Protein AF-A0A2B7ZTQ8-F1 (afdb_monomer)

Mean predicted aligned error: 14.89 Å

Nearest PDB structures (foldseek):
  6cnn-assembly1_A  TM=3.589E-01  e=3.024E+00  Homo sapiens
  2rdc-assembly1_A  TM=3.725E-01  e=4.253E+00  Geobacter sulfurreducens PCA

Secondary structure (DSSP, 8-state):
-------HHHHHHHHT-SSSHHHHHHTS-SS--S-HHHHHHTPPP-HHHHHHHHHHTTSPPTTS--S--HHHHHHHHT-HHHHHHHHHHHHHHHHHHHHHSSTTTTTTSHHHHHHHHHHHHHHHHHHHHHHHHHHHHHHHHHHHHHHHHHHHHHTT--TT-------------PPP-

Solvent-accessible surface area (backbone atoms only — not comparable to full-atom values): 11063 Å² total; per-residue (Å²): 131,86,79,84,75,77,49,74,66,57,49,25,61,77,69,70,44,94,51,72,64,58,49,55,70,72,71,47,60,91,81,55,93,61,59,61,64,28,62,74,73,72,45,79,67,62,56,70,59,53,54,48,61,70,34,59,88,76,48,75,66,85,84,57,83,87,71,76,52,71,70,57,50,48,55,60,65,67,31,71,66,56,50,50,52,50,52,52,50,52,53,51,52,54,52,38,32,73,76,44,71,30,67,77,67,29,60,93,38,72,68,38,50,56,50,51,56,51,51,51,49,52,53,52,49,54,53,47,51,52,47,54,55,47,50,49,54,52,51,53,46,69,70,42,48,64,57,55,52,51,52,37,54,76,70,67,54,62,99,80,70,76,83,74,87,73,78,97,75,87,86,85,84,81,84,81,134

pLDDT: mean 78.39, std 18.09, range [32.66, 95.94]

Foldseek 3Di:
DPDDDDDLVRVCVVVVHPDSVVCVPPVVDPPDLFPVVCVVVVHDTPNVVSVVVVCPVPDDDPPQDPADDPVLLVVLCPDPVLVVLVVVLVVLQVVCCVPQVGLVSCPPPPSNVVNVVSVVVSVVSSVVSRVVSSVVSRVVCVVCVVVVVVVCVVVVNDPPDPDPPDDDDDDDDDDDD

InterPro domains:
  IPR021842 Protein of unknown function DUF3435 [PF11917] (6-168)

Structure (mmCIF, N/CA/C/O backbone):
data_AF-A0A2B7ZTQ8-F1
#
_entry.id   AF-A0A2B7ZTQ8-F1
#
loop_
_atom_site.group_PDB
_atom_site.id
_atom_site.type_symbol
_atom_site.label_atom_id
_atom_site.label_alt_id
_atom_site.label_comp_id
_atom_site.label_asym_id
_atom_site.label_entity_id
_atom_site.label_seq_id
_atom_site.pdbx_PDB_ins_code
_atom_site.Cartn_x
_atom_site.Cartn_y
_atom_site.Cartn_z
_atom_site.occupancy
_atom_site.B_iso_or_equiv
_atom_site.auth_seq_id
_atom_site.auth_comp_id
_atom_site.auth_asym_id
_atom_site.auth_atom_id
_atom_site.pdbx_PDB_model_num
ATOM 1 N N . MET A 1 1 ? 42.163 6.097 -31.414 1.00 36.06 1 MET A N 1
ATOM 2 C CA . MET A 1 1 ? 41.448 5.422 -32.515 1.00 36.06 1 MET A CA 1
ATOM 3 C C . MET A 1 1 ? 40.283 4.672 -31.888 1.00 36.06 1 MET A C 1
ATOM 5 O O . MET A 1 1 ? 40.559 3.745 -31.134 1.00 36.06 1 MET A O 1
ATOM 9 N N . PRO A 1 2 ? 39.024 5.104 -32.057 1.00 43.31 2 PRO A N 1
ATOM 10 C CA . PRO A 1 2 ? 37.891 4.304 -31.608 1.00 43.31 2 PRO A CA 1
ATOM 11 C C . PRO A 1 2 ? 37.840 3.041 -32.478 1.00 43.31 2 PRO A C 1
ATOM 13 O O . PRO A 1 2 ? 37.863 3.137 -33.702 1.00 43.31 2 PRO A O 1
ATOM 16 N N . LEU A 1 3 ? 37.886 1.866 -31.851 1.00 41.81 3 LEU A N 1
ATOM 17 C CA . LEU A 1 3 ? 37.744 0.589 -32.549 1.00 41.81 3 LEU A CA 1
ATOM 18 C C . LEU A 1 3 ? 36.291 0.470 -33.008 1.00 41.81 3 LEU A C 1
ATOM 20 O O . LEU A 1 3 ? 35.383 0.428 -32.177 1.00 41.81 3 LEU A O 1
ATOM 24 N N . ASP A 1 4 ? 36.100 0.461 -34.322 1.00 49.56 4 ASP A N 1
ATOM 25 C CA . ASP A 1 4 ? 34.804 0.302 -34.973 1.00 49.56 4 ASP A CA 1
ATOM 26 C C . ASP A 1 4 ? 34.250 -1.087 -34.622 1.00 49.56 4 ASP A C 1
ATOM 28 O O . ASP A 1 4 ? 34.818 -2.120 -34.988 1.00 49.56 4 ASP A O 1
ATOM 32 N N . VAL A 1 5 ? 33.191 -1.138 -33.812 1.00 57.50 5 VAL A N 1
ATOM 33 C CA . VAL A 1 5 ? 32.540 -2.404 -33.460 1.00 57.50 5 VAL A CA 1
ATOM 34 C C . VAL A 1 5 ? 31.586 -2.752 -34.594 1.00 57.50 5 VAL A C 1
ATOM 36 O O . VAL A 1 5 ? 30.595 -2.055 -34.786 1.00 57.50 5 VAL A O 1
ATOM 39 N N . ALA A 1 6 ? 31.871 -3.849 -35.303 1.00 63.91 6 ALA A N 1
ATOM 40 C CA . ALA A 1 6 ? 31.057 -4.323 -36.420 1.00 63.91 6 ALA A CA 1
ATOM 41 C C . ALA A 1 6 ? 29.560 -4.384 -36.062 1.00 63.91 6 ALA A C 1
ATOM 43 O O . ALA A 1 6 ? 29.158 -4.951 -35.030 1.00 63.91 6 ALA A O 1
ATOM 44 N N . THR A 1 7 ? 28.747 -3.807 -36.944 1.00 76.25 7 THR A N 1
ATOM 45 C CA . THR A 1 7 ? 27.287 -3.756 -36.835 1.00 76.25 7 THR A CA 1
ATOM 46 C C . THR A 1 7 ? 26.681 -5.162 -36.861 1.00 76.25 7 THR A C 1
ATOM 48 O O . THR A 1 7 ? 27.287 -6.125 -37.335 1.00 76.25 7 THR A O 1
ATOM 51 N N . THR A 1 8 ? 25.460 -5.317 -36.337 1.00 72.50 8 THR A N 1
ATOM 52 C CA . THR A 1 8 ? 24.766 -6.620 -36.292 1.00 72.50 8 THR A CA 1
ATOM 53 C C . THR A 1 8 ? 24.663 -7.264 -37.680 1.00 72.50 8 THR A C 1
ATOM 55 O O . THR A 1 8 ? 24.822 -8.477 -37.804 1.00 72.50 8 THR A O 1
ATOM 58 N N . SER A 1 9 ? 24.472 -6.456 -38.725 1.00 73.94 9 SER A N 1
ATOM 59 C CA . SER A 1 9 ? 24.416 -6.908 -40.118 1.00 73.94 9 SER A CA 1
ATOM 60 C C . SER A 1 9 ? 25.756 -7.455 -40.612 1.00 73.94 9 SER A C 1
ATOM 62 O O . SER A 1 9 ? 25.799 -8.557 -41.152 1.00 73.94 9 SER A O 1
ATOM 64 N N . GLU A 1 10 ? 26.856 -6.737 -40.367 1.00 80.94 10 GLU A N 1
ATOM 65 C CA . GLU A 1 10 ? 28.208 -7.182 -40.737 1.00 80.94 10 GLU A CA 1
ATOM 66 C C . GLU A 1 10 ? 28.585 -8.471 -40.004 1.00 80.94 10 GLU A C 1
ATOM 68 O O . GLU A 1 10 ? 29.104 -9.411 -40.602 1.00 80.94 10 GLU A O 1
ATOM 73 N N . ARG A 1 11 ? 28.248 -8.561 -38.713 1.00 79.06 11 ARG A N 1
ATOM 74 C CA . ARG A 1 11 ? 28.467 -9.767 -37.910 1.00 79.06 11 ARG A CA 1
ATOM 75 C C . ARG A 1 11 ? 27.704 -10.968 -38.465 1.00 79.06 11 ARG A C 1
ATOM 77 O O . ARG A 1 11 ? 28.280 -12.045 -38.594 1.00 79.06 11 ARG A O 1
ATOM 84 N N . ASN A 1 12 ? 26.426 -10.791 -38.794 1.00 80.56 12 ASN A N 1
ATOM 85 C CA . ASN A 1 12 ? 25.602 -11.861 -39.352 1.00 80.56 12 ASN A CA 1
ATOM 86 C C . ASN A 1 12 ? 26.118 -12.305 -40.723 1.00 80.56 12 ASN A C 1
ATOM 88 O O . ASN A 1 12 ? 26.164 -13.502 -40.989 1.00 80.56 12 ASN A O 1
ATOM 92 N N . GLN A 1 13 ? 26.575 -11.366 -41.554 1.00 81.31 13 GLN A N 1
ATOM 93 C CA . GLN A 1 13 ? 27.170 -11.668 -42.852 1.00 81.31 13 GLN A CA 1
ATOM 94 C C . GLN A 1 13 ? 28.472 -12.471 -42.717 1.00 81.31 13 GLN A C 1
ATOM 96 O O . GLN A 1 13 ? 28.626 -13.487 -43.389 1.00 81.31 13 GLN A O 1
ATOM 101 N N . VAL A 1 14 ? 29.384 -12.060 -41.829 1.00 80.88 14 VAL A N 1
ATOM 102 C CA . VAL A 1 14 ? 30.659 -12.763 -41.590 1.00 80.88 14 VAL A CA 1
ATOM 103 C C . VAL A 1 14 ? 30.431 -14.171 -41.036 1.00 80.88 14 VAL A C 1
ATOM 105 O O . VAL A 1 14 ? 31.134 -15.104 -41.415 1.00 80.88 14 VAL A O 1
ATOM 108 N N . MET A 1 15 ? 29.434 -14.338 -40.166 1.00 78.75 15 MET A N 1
ATOM 109 C CA . MET A 1 15 ? 29.105 -15.628 -39.549 1.00 78.75 15 MET A CA 1
ATOM 110 C C . MET A 1 15 ? 28.164 -16.494 -40.402 1.00 78.75 15 MET A C 1
ATOM 112 O O . MET A 1 15 ? 27.879 -17.630 -40.033 1.00 78.75 15 MET A O 1
ATOM 116 N N . GLY A 1 16 ? 27.656 -15.978 -41.527 1.00 83.81 16 GLY A N 1
ATOM 117 C CA . GLY A 1 16 ? 26.698 -16.685 -42.382 1.00 83.81 16 GLY A CA 1
ATOM 118 C C . GLY A 1 16 ? 25.330 -16.915 -41.729 1.00 83.81 16 GLY A C 1
ATOM 119 O O . GLY A 1 16 ? 24.627 -17.863 -42.076 1.00 83.81 16 GLY A O 1
ATOM 120 N N . HIS A 1 17 ? 24.941 -16.077 -40.769 1.00 85.88 17 HIS A N 1
ATOM 121 C CA . HIS A 1 17 ? 23.658 -16.184 -40.086 1.00 85.88 17 HIS A CA 1
ATOM 122 C C . HIS A 1 17 ? 22.577 -15.394 -40.821 1.00 85.88 17 HIS A C 1
ATOM 124 O O . HIS A 1 17 ? 22.737 -14.215 -41.128 1.00 85.88 17 HIS A O 1
ATOM 130 N N . SER A 1 18 ? 21.428 -16.030 -41.039 1.00 81.06 18 SER A N 1
ATOM 131 C CA . SER A 1 18 ? 20.244 -15.376 -41.610 1.00 81.06 18 SER A CA 1
ATOM 132 C C . SER A 1 18 ? 19.458 -14.552 -40.588 1.00 81.06 18 SER A C 1
ATOM 134 O O . SER A 1 18 ? 18.678 -13.683 -40.970 1.00 81.06 18 SER A O 1
ATOM 136 N N . ARG A 1 19 ? 19.652 -14.812 -39.289 1.00 79.31 19 ARG A N 1
ATOM 137 C CA . ARG A 1 19 ? 18.962 -14.133 -38.188 1.00 79.31 19 ARG A CA 1
ATOM 138 C C . ARG A 1 19 ? 19.942 -13.753 -37.078 1.00 79.31 19 ARG A C 1
ATOM 140 O O . ARG A 1 19 ? 20.890 -14.485 -36.802 1.00 79.31 19 ARG A O 1
ATOM 147 N N . ALA A 1 20 ? 19.687 -12.615 -36.434 1.00 75.56 20 ALA A N 1
ATOM 148 C CA . ALA A 1 20 ? 20.544 -12.079 -35.373 1.00 75.56 20 ALA A CA 1
ATOM 149 C C . ALA A 1 20 ? 20.463 -12.873 -34.056 1.00 75.56 20 ALA A C 1
ATOM 151 O O . ALA A 1 20 ? 21.453 -12.968 -33.333 1.00 75.56 20 ALA A O 1
ATOM 152 N N . ASP A 1 21 ? 19.318 -13.494 -33.774 1.00 76.25 21 ASP A N 1
ATOM 153 C CA . ASP A 1 21 ? 19.066 -14.279 -32.559 1.00 76.25 21 ASP A CA 1
ATOM 154 C C . ASP A 1 21 ? 19.945 -15.538 -32.452 1.00 76.25 21 ASP A C 1
ATOM 156 O O . ASP A 1 21 ? 20.317 -15.946 -31.353 1.00 76.25 21 ASP A O 1
ATOM 160 N N . ILE A 1 22 ? 20.369 -16.109 -33.585 1.00 76.75 22 ILE A N 1
ATOM 161 C CA . ILE A 1 22 ? 21.299 -17.251 -33.636 1.00 76.75 22 ILE A CA 1
ATOM 162 C C . ILE A 1 22 ? 22.618 -16.913 -32.927 1.00 76.75 22 ILE A C 1
ATOM 164 O O . ILE A 1 22 ? 23.175 -17.734 -32.195 1.00 76.75 22 ILE A O 1
ATOM 168 N N . PHE A 1 23 ? 23.117 -15.688 -33.100 1.00 70.44 23 PHE A N 1
ATOM 169 C CA . PHE A 1 23 ? 24.340 -15.255 -32.432 1.00 70.44 23 PHE A CA 1
ATOM 170 C C . PHE A 1 23 ? 24.155 -15.195 -30.910 1.00 70.44 23 PHE A C 1
ATOM 172 O O . PHE A 1 23 ? 24.999 -15.673 -30.152 1.00 70.44 23 PHE A O 1
ATOM 179 N N . GLU A 1 24 ? 23.028 -14.655 -30.457 1.00 70.56 24 GLU A N 1
ATOM 180 C CA . GLU A 1 24 ? 22.727 -14.500 -29.034 1.00 70.56 24 GLU A CA 1
ATOM 181 C C . GLU A 1 24 ? 22.537 -15.847 -28.330 1.00 70.56 24 GLU A C 1
ATOM 183 O O . GLU A 1 24 ? 22.965 -16.015 -27.192 1.00 70.56 24 GLU A O 1
ATOM 188 N N . TRP A 1 25 ? 21.942 -16.832 -29.003 1.00 68.50 25 TRP A N 1
ATOM 189 C CA . TRP A 1 25 ? 21.605 -18.113 -28.379 1.00 68.50 25 TRP A CA 1
ATOM 190 C C . TRP A 1 25 ? 22.793 -19.070 -28.285 1.00 68.50 25 TRP A C 1
ATOM 192 O O . TRP A 1 25 ? 22.911 -19.811 -27.308 1.00 68.50 25 TRP A O 1
ATOM 202 N N . TYR A 1 26 ? 23.669 -19.063 -29.292 1.00 70.31 26 TYR A N 1
ATOM 203 C CA . TYR A 1 26 ? 24.742 -20.053 -29.410 1.00 70.31 26 TYR A CA 1
ATOM 204 C C . TYR A 1 26 ? 26.134 -19.495 -29.096 1.00 70.31 26 TYR A C 1
ATOM 206 O O . TYR A 1 26 ? 27.004 -20.253 -28.667 1.00 70.31 26 TYR A O 1
ATOM 214 N N . TYR A 1 27 ? 26.354 -18.186 -29.264 1.00 65.50 27 TYR A N 1
ATOM 215 C CA . TYR A 1 27 ? 27.681 -17.569 -29.127 1.00 65.50 27 TYR A CA 1
ATOM 216 C C . TYR A 1 27 ? 27.806 -16.640 -27.914 1.00 65.50 27 TYR A C 1
ATOM 218 O O . TYR A 1 27 ? 28.926 -16.321 -27.505 1.00 65.50 27 TYR A O 1
ATOM 226 N N . ILE A 1 28 ? 26.691 -16.241 -27.294 1.00 64.81 28 ILE A N 1
ATOM 227 C CA . ILE A 1 28 ? 26.686 -15.602 -25.974 1.00 64.81 28 ILE A CA 1
ATOM 228 C C . ILE A 1 28 ? 26.366 -16.683 -24.941 1.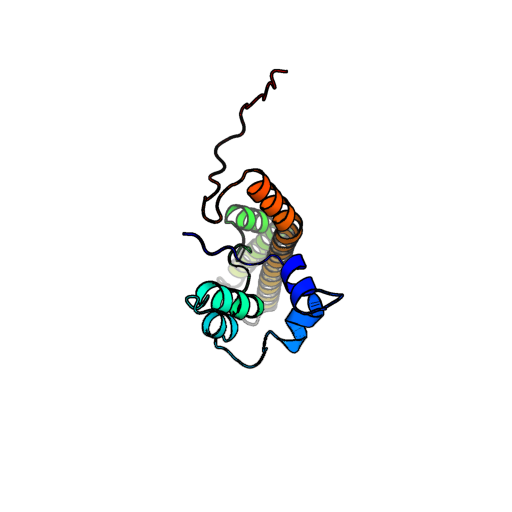00 64.81 28 ILE A C 1
ATOM 230 O O . ILE A 1 28 ? 25.232 -17.126 -24.779 1.00 64.81 28 ILE A O 1
ATOM 234 N N . SER A 1 29 ? 27.393 -17.158 -24.239 1.00 58.19 29 SER A N 1
ATOM 235 C CA . SER A 1 29 ? 27.203 -18.190 -23.221 1.00 58.19 29 SER A CA 1
ATOM 236 C C . SER A 1 29 ? 26.441 -17.635 -22.018 1.00 58.19 29 SER A C 1
ATOM 238 O O . SER A 1 29 ? 26.973 -16.826 -21.263 1.00 58.19 29 SER A O 1
ATOM 240 N N . GLN A 1 30 ? 25.235 -18.151 -21.767 1.00 57.69 30 GLN A N 1
ATOM 241 C CA . GLN A 1 30 ? 24.458 -17.819 -20.563 1.00 57.69 30 GLN A CA 1
ATOM 242 C C . GLN A 1 30 ? 25.144 -18.276 -19.259 1.00 57.69 30 GLN A C 1
ATOM 244 O O . GLN A 1 30 ? 24.826 -17.789 -18.176 1.00 57.69 30 GLN A O 1
ATOM 249 N N . LYS A 1 31 ? 26.078 -19.237 -19.344 1.00 53.56 31 LYS A N 1
ATOM 250 C CA . LYS A 1 31 ? 26.756 -19.838 -18.181 1.00 53.56 31 LYS A CA 1
ATOM 251 C C . LYS A 1 31 ? 28.106 -19.196 -17.866 1.00 53.56 31 LYS A C 1
ATOM 253 O O . LYS A 1 31 ? 28.550 -19.245 -16.718 1.00 53.56 31 LYS A O 1
ATOM 258 N N . VAL A 1 32 ? 28.786 -18.620 -18.859 1.00 55.81 32 VAL A N 1
ATOM 259 C CA . VAL A 1 32 ? 30.112 -18.024 -18.666 1.00 55.81 32 VAL A CA 1
ATOM 260 C C . VAL A 1 32 ? 29.946 -16.558 -18.278 1.00 55.81 32 VAL A C 1
ATOM 262 O O . VAL A 1 32 ? 29.649 -15.709 -19.104 1.00 55.81 32 VAL A O 1
ATOM 265 N N . LYS A 1 33 ? 30.193 -16.253 -16.999 1.00 58.59 33 LY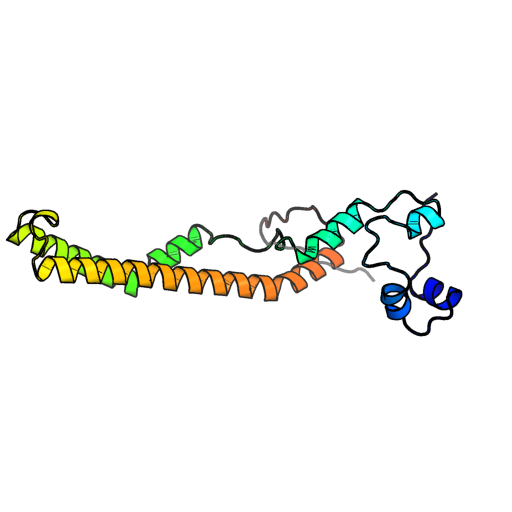S A N 1
ATOM 266 C CA . LYS A 1 33 ? 30.127 -14.890 -16.433 1.00 58.59 33 LYS A CA 1
ATOM 267 C C . LYS A 1 33 ? 31.264 -13.959 -16.884 1.00 58.59 33 LYS A C 1
ATOM 269 O O . LYS A 1 33 ? 31.347 -12.832 -16.409 1.00 58.59 33 LYS A O 1
ATOM 274 N N . ARG A 1 34 ? 32.188 -14.447 -17.717 1.00 60.38 34 ARG A N 1
ATOM 275 C CA . ARG A 1 34 ? 33.328 -13.678 -18.232 1.00 60.38 34 ARG A CA 1
ATOM 276 C C . ARG A 1 34 ? 33.092 -13.297 -19.685 1.00 60.38 34 ARG A C 1
ATOM 278 O O . ARG A 1 34 ? 32.542 -14.081 -20.448 1.00 60.38 34 ARG A O 1
ATOM 285 N N . ASP A 1 35 ? 33.562 -12.114 -20.054 1.00 68.88 35 ASP A N 1
ATOM 286 C CA . ASP A 1 35 ? 33.457 -11.566 -21.405 1.00 68.88 35 ASP A CA 1
ATOM 287 C C . ASP A 1 35 ? 34.415 -12.277 -22.382 1.00 68.88 35 ASP A C 1
ATOM 289 O O . ASP A 1 35 ? 35.491 -11.778 -22.710 1.00 68.88 35 ASP A O 1
ATOM 293 N N . VAL A 1 36 ? 34.050 -13.490 -22.815 1.00 71.12 36 VAL A N 1
ATOM 294 C CA . VAL A 1 36 ? 34.872 -14.315 -23.724 1.00 71.12 36 VAL A CA 1
ATOM 295 C C . VAL A 1 36 ? 35.090 -13.615 -25.069 1.00 71.12 36 VAL A C 1
ATOM 297 O O . VAL A 1 36 ? 36.151 -13.760 -25.671 1.00 71.12 36 VAL A O 1
ATOM 300 N N . GLN A 1 37 ? 34.114 -12.825 -25.526 1.00 70.19 37 GLN A N 1
ATOM 301 C CA . GLN A 1 37 ? 34.207 -12.104 -26.793 1.00 70.19 37 GLN A CA 1
ATOM 302 C C . GLN A 1 37 ? 35.241 -10.984 -26.731 1.00 70.19 37 GLN A C 1
ATOM 304 O O . GLN A 1 37 ? 36.086 -10.904 -27.620 1.00 70.19 37 GLN A O 1
ATOM 309 N N . SER A 1 38 ? 35.232 -10.153 -25.685 1.00 75.38 38 SER A N 1
ATOM 310 C CA . SER A 1 38 ? 36.248 -9.101 -25.555 1.00 75.38 38 SER A CA 1
ATOM 311 C C . SER A 1 38 ? 37.652 -9.690 -25.392 1.00 75.38 38 SER A C 1
ATOM 313 O O . SER A 1 38 ? 38.588 -9.174 -25.996 1.00 75.38 38 SER A O 1
ATOM 315 N N . VAL A 1 39 ? 37.793 -10.827 -24.696 1.00 75.38 39 VAL A N 1
ATOM 316 C CA . VAL A 1 39 ? 39.069 -11.565 -24.613 1.00 75.38 39 VAL A CA 1
ATOM 317 C C . VAL A 1 39 ? 39.540 -12.045 -25.989 1.00 75.38 39 VAL A C 1
ATOM 319 O O . VAL A 1 39 ? 40.710 -11.876 -26.316 1.00 75.38 39 VAL A O 1
ATOM 322 N N . TYR A 1 40 ? 38.647 -12.610 -26.807 1.00 75.56 40 TYR A N 1
ATOM 323 C CA . TYR A 1 40 ? 38.984 -13.076 -28.157 1.00 75.56 40 TYR A CA 1
ATOM 324 C C . TYR A 1 40 ? 39.374 -11.927 -29.101 1.00 75.56 40 TYR A C 1
ATOM 326 O O . TYR A 1 40 ? 40.309 -12.060 -29.884 1.00 75.56 40 TYR A O 1
ATOM 334 N N . ILE A 1 41 ? 38.679 -10.790 -29.009 1.00 80.38 41 ILE A N 1
ATOM 335 C CA . ILE A 1 41 ? 38.898 -9.613 -29.867 1.00 80.38 41 ILE A CA 1
ATOM 336 C C . ILE A 1 41 ? 40.099 -8.767 -29.384 1.00 80.38 41 ILE A C 1
ATOM 338 O O . ILE A 1 41 ? 40.586 -7.909 -30.114 1.00 80.38 41 ILE A O 1
ATOM 342 N N . GLY A 1 42 ? 40.611 -9.004 -28.170 1.00 77.81 42 GLY A N 1
ATOM 343 C CA . GLY A 1 42 ? 41.670 -8.185 -27.565 1.00 77.81 42 GLY A CA 1
ATOM 344 C C . GLY A 1 42 ? 41.173 -6.831 -27.044 1.00 77.81 42 GLY A C 1
ATOM 345 O O . GLY A 1 42 ? 41.961 -5.907 -26.852 1.00 77.81 42 GLY A O 1
ATOM 346 N N . CYS A 1 43 ? 39.866 -6.703 -26.814 1.00 76.12 43 CYS A N 1
ATOM 347 C CA . CYS A 1 43 ? 39.241 -5.511 -26.254 1.00 76.12 43 CYS A CA 1
ATOM 348 C C . CYS A 1 43 ? 39.176 -5.588 -24.720 1.00 76.12 43 CYS A C 1
ATOM 350 O O . CYS A 1 43 ? 39.082 -6.682 -24.154 1.00 76.12 43 CYS A O 1
ATOM 352 N N . PRO A 1 44 ? 39.169 -4.438 -24.018 1.00 78.12 44 PRO A N 1
ATOM 353 C CA . PRO A 1 44 ? 38.921 -4.427 -22.585 1.00 78.12 44 PRO A CA 1
ATOM 354 C C . PRO A 1 44 ? 37.534 -5.027 -22.277 1.00 78.12 44 PRO A C 1
ATOM 356 O O . PRO A 1 44 ? 36.579 -4.761 -23.014 1.00 78.12 44 PRO A O 1
ATOM 359 N N . PRO A 1 45 ? 37.398 -5.822 -21.200 1.00 75.12 45 PRO A N 1
ATOM 360 C CA . PRO A 1 45 ? 36.124 -6.419 -20.816 1.00 75.12 45 PRO A CA 1
ATOM 361 C C . PRO A 1 45 ? 35.037 -5.364 -20.576 1.00 75.12 45 PRO A C 1
ATOM 363 O O . PRO A 1 45 ? 35.253 -4.373 -19.876 1.00 75.12 45 PRO A O 1
ATOM 366 N N . ARG A 1 46 ? 33.831 -5.596 -21.104 1.00 77.69 46 ARG A N 1
ATOM 367 C CA . ARG A 1 46 ? 32.669 -4.711 -20.915 1.00 77.69 46 ARG A CA 1
ATOM 368 C C . ARG A 1 46 ? 31.923 -5.037 -19.621 1.00 77.69 46 ARG A C 1
ATOM 370 O O . ARG A 1 46 ? 30.719 -5.291 -19.619 1.00 77.69 46 ARG A O 1
ATOM 377 N N . GLU A 1 47 ? 32.647 -5.033 -18.502 1.00 76.62 47 GLU A N 1
ATOM 378 C CA . GLU A 1 47 ? 32.124 -5.472 -17.200 1.00 76.62 47 GLU A CA 1
ATOM 379 C C . GLU A 1 47 ? 30.929 -4.643 -16.732 1.00 76.62 47 GLU A C 1
ATOM 381 O O . GLU A 1 47 ? 29.991 -5.195 -16.166 1.00 76.62 47 GLU A O 1
ATOM 386 N N . SER A 1 48 ? 30.928 -3.333 -16.995 1.00 71.56 48 SER A N 1
ATOM 387 C CA . SER A 1 48 ? 29.827 -2.436 -16.627 1.00 71.56 48 SER A CA 1
ATOM 388 C C . SER A 1 48 ? 28.512 -2.841 -17.292 1.00 71.56 48 SER A C 1
ATOM 390 O O . SER A 1 48 ? 27.490 -2.932 -16.615 1.00 71.56 48 SER A O 1
ATOM 392 N N . ILE A 1 49 ? 28.548 -3.156 -18.588 1.00 74.50 49 ILE A N 1
ATOM 393 C CA . ILE A 1 49 ? 27.379 -3.580 -19.368 1.00 74.50 49 ILE A CA 1
ATOM 394 C C . ILE A 1 49 ? 26.923 -4.968 -18.918 1.00 74.50 49 ILE A C 1
ATOM 396 O O . ILE A 1 49 ? 25.742 -5.170 -18.656 1.00 74.50 49 ILE A O 1
ATOM 400 N N . ILE A 1 50 ? 27.855 -5.912 -18.763 1.00 74.31 50 ILE A N 1
ATOM 401 C CA . ILE A 1 50 ? 27.549 -7.282 -18.320 1.00 74.31 50 ILE A CA 1
ATOM 402 C C . ILE A 1 50 ? 26.927 -7.277 -16.920 1.00 74.31 50 ILE A C 1
ATOM 404 O O . ILE A 1 50 ? 25.952 -7.981 -16.666 1.00 74.31 50 ILE A O 1
ATOM 408 N N . ASN A 1 51 ? 27.460 -6.462 -16.012 1.00 73.94 51 ASN A N 1
ATOM 409 C CA . ASN A 1 51 ? 26.943 -6.318 -14.657 1.00 73.94 51 ASN A CA 1
ATOM 410 C C . ASN A 1 51 ? 25.579 -5.615 -14.642 1.00 73.94 51 ASN A C 1
ATOM 412 O O . ASN A 1 51 ? 24.710 -6.013 -13.873 1.00 73.94 51 ASN A O 1
ATOM 416 N N . ALA A 1 52 ? 25.375 -4.602 -15.491 1.00 71.19 52 ALA A N 1
ATOM 417 C CA . ALA A 1 52 ? 24.083 -3.939 -15.642 1.00 71.19 52 ALA A CA 1
ATOM 418 C C . ALA A 1 52 ? 23.022 -4.925 -16.150 1.00 71.19 52 ALA A C 1
ATOM 420 O O . ALA A 1 52 ? 22.066 -5.204 -15.433 1.00 71.19 52 ALA A O 1
ATOM 421 N N . VAL A 1 53 ? 23.244 -5.554 -17.309 1.00 72.00 53 VAL A N 1
ATOM 422 C CA . VAL A 1 53 ? 22.315 -6.527 -17.910 1.00 72.00 53 VAL A CA 1
ATOM 423 C C . VAL A 1 53 ? 22.066 -7.715 -16.978 1.00 72.00 53 VAL A C 1
ATOM 425 O O . VAL A 1 53 ? 20.923 -8.113 -16.776 1.00 72.00 53 VAL A O 1
ATOM 428 N N . GLY A 1 54 ? 23.113 -8.241 -16.335 1.00 69.88 54 GLY A N 1
ATOM 429 C CA . GLY A 1 54 ? 22.987 -9.330 -15.364 1.00 69.88 54 GLY A CA 1
ATOM 430 C C . GLY A 1 54 ? 22.193 -8.958 -14.106 1.00 69.88 54 GLY A C 1
ATOM 431 O O . GLY A 1 54 ? 21.684 -9.844 -13.421 1.00 69.88 54 GLY A O 1
ATOM 432 N N . LYS A 1 55 ? 22.065 -7.663 -13.795 1.00 70.06 55 LYS A N 1
ATOM 433 C CA . LYS A 1 55 ? 21.242 -7.157 -12.690 1.00 70.06 55 LYS A CA 1
ATOM 434 C C . LYS A 1 55 ? 19.840 -6.748 -13.123 1.00 70.06 55 LYS A C 1
ATOM 436 O O . LYS A 1 55 ? 18.966 -6.750 -12.266 1.00 70.06 55 LYS A O 1
ATOM 441 N N . PHE A 1 56 ? 19.581 -6.474 -14.402 1.00 65.31 56 PHE A N 1
ATOM 442 C CA . PHE A 1 56 ? 18.271 -6.001 -14.880 1.00 65.31 56 PHE A CA 1
ATOM 443 C C . PHE A 1 56 ? 17.109 -6.944 -14.532 1.00 65.31 56 PHE A C 1
ATOM 445 O O . PHE A 1 56 ? 16.011 -6.474 -14.262 1.00 65.31 56 PHE A O 1
ATOM 452 N N . SER A 1 57 ? 17.342 -8.259 -14.451 1.00 65.38 57 SER A N 1
ATOM 453 C CA . SER A 1 57 ? 16.315 -9.220 -14.020 1.00 65.38 57 SER A CA 1
ATOM 454 C C . SER A 1 57 ? 16.147 -9.326 -12.497 1.00 65.38 57 SER A C 1
ATOM 456 O O . SER A 1 57 ? 15.164 -9.890 -12.027 1.00 65.38 57 SER A O 1
ATOM 458 N N . LEU A 1 58 ? 17.121 -8.846 -11.716 1.00 67.62 58 LEU A N 1
ATOM 459 C CA . LEU A 1 58 ? 17.167 -8.978 -10.253 1.00 67.62 58 LEU A CA 1
ATOM 460 C C . LEU A 1 58 ? 16.792 -7.679 -9.536 1.00 67.62 58 LEU A C 1
ATOM 462 O O . LEU A 1 58 ? 16.180 -7.711 -8.469 1.00 67.62 58 LEU A O 1
ATOM 466 N N . THR A 1 59 ? 17.185 -6.535 -10.090 1.00 68.62 59 THR A N 1
ATOM 467 C CA . THR A 1 59 ? 16.939 -5.221 -9.504 1.00 68.62 59 THR A CA 1
ATOM 468 C C . THR A 1 59 ? 15.742 -4.569 -10.165 1.00 68.62 59 THR A C 1
ATOM 470 O O . THR A 1 59 ? 15.703 -4.430 -11.383 1.00 68.62 59 THR A O 1
ATOM 473 N N . ARG A 1 60 ? 14.790 -4.116 -9.342 1.00 71.06 60 ARG A N 1
ATOM 474 C CA . ARG A 1 60 ? 13.727 -3.213 -9.790 1.00 71.06 60 ARG A CA 1
ATOM 475 C C . ARG A 1 60 ? 14.345 -1.987 -10.461 1.00 71.06 60 ARG A C 1
ATOM 477 O O . ARG A 1 60 ? 15.359 -1.485 -9.972 1.00 71.06 60 ARG A O 1
ATOM 484 N N . ASP A 1 61 ? 13.702 -1.512 -11.524 1.00 76.44 61 ASP A N 1
ATOM 485 C CA . ASP A 1 61 ? 14.067 -0.259 -12.178 1.00 76.44 61 ASP A CA 1
ATOM 486 C C . ASP A 1 61 ? 14.154 0.864 -11.118 1.00 76.44 61 ASP A C 1
ATOM 488 O O . ASP A 1 61 ? 13.199 1.067 -10.354 1.00 76.44 61 ASP A O 1
ATOM 492 N N . PRO A 1 62 ? 15.313 1.543 -11.001 1.00 78.12 62 PRO A N 1
ATOM 493 C CA . PRO A 1 62 ? 15.520 2.593 -10.012 1.00 78.12 62 PRO A CA 1
ATOM 494 C C . PRO A 1 62 ? 14.589 3.796 -10.192 1.00 78.12 62 PRO A C 1
ATOM 496 O O . PRO A 1 62 ? 14.380 4.519 -9.217 1.00 78.12 62 PRO A O 1
ATOM 499 N N . CYS A 1 63 ? 14.046 4.010 -11.393 1.00 79.44 63 CYS A N 1
ATOM 500 C CA . CYS A 1 63 ? 13.142 5.111 -11.709 1.00 79.44 63 CYS A CA 1
ATOM 501 C C . CYS A 1 63 ? 11.696 4.853 -11.264 1.00 79.44 63 CYS A C 1
ATOM 503 O O . CYS A 1 63 ? 10.926 5.805 -11.159 1.00 79.44 63 CYS A O 1
ATOM 505 N N . VAL A 1 64 ? 11.334 3.605 -10.950 1.00 85.50 64 VAL A N 1
ATOM 506 C CA . VAL A 1 64 ? 9.973 3.254 -10.529 1.00 85.50 64 VAL A CA 1
ATOM 507 C C . VAL A 1 64 ? 9.652 3.885 -9.167 1.00 85.50 64 VAL A C 1
ATOM 509 O O . VAL A 1 64 ? 10.418 3.687 -8.212 1.00 85.50 64 VAL A O 1
ATOM 512 N N . PRO A 1 65 ? 8.502 4.577 -9.028 1.00 87.06 65 PRO A N 1
ATOM 513 C CA . PRO A 1 65 ? 8.039 5.109 -7.753 1.00 87.06 65 PRO A CA 1
ATOM 514 C C . PRO A 1 65 ? 8.001 4.029 -6.667 1.00 87.06 65 PRO A C 1
ATOM 516 O O . PRO A 1 65 ? 7.457 2.938 -6.855 1.00 87.06 65 PRO A O 1
ATOM 519 N N . LYS A 1 66 ? 8.616 4.328 -5.518 1.00 88.38 66 LYS A N 1
ATOM 520 C CA . LYS A 1 66 ? 8.687 3.407 -4.369 1.00 88.38 66 LYS A CA 1
ATOM 521 C C . LYS A 1 66 ? 7.642 3.713 -3.306 1.00 88.38 66 LYS A C 1
ATOM 523 O O . LYS A 1 66 ? 7.222 2.802 -2.603 1.00 88.38 66 LYS A O 1
ATOM 528 N N . GLU A 1 67 ? 7.238 4.974 -3.206 1.00 89.56 67 GLU A N 1
ATOM 529 C CA . GLU A 1 67 ? 6.284 5.484 -2.227 1.00 89.56 67 GLU A CA 1
ATOM 530 C C . GLU A 1 67 ? 5.439 6.595 -2.857 1.00 89.56 67 GLU A C 1
ATOM 532 O O . GLU A 1 67 ? 5.839 7.194 -3.856 1.00 89.56 67 GLU A O 1
ATOM 537 N N . LEU A 1 68 ? 4.283 6.869 -2.251 1.00 90.00 68 LEU A N 1
ATOM 538 C CA . LEU A 1 68 ? 3.455 8.025 -2.584 1.00 90.00 68 LEU A CA 1
ATOM 539 C C . LEU A 1 68 ? 4.165 9.331 -2.199 1.00 90.00 68 LEU A C 1
ATOM 541 O O . LEU A 1 68 ? 4.792 9.406 -1.137 1.00 90.00 68 LEU A O 1
ATOM 545 N N . SER A 1 69 ? 4.002 10.365 -3.025 1.00 90.12 69 SER A N 1
ATOM 546 C CA . SER A 1 69 ? 4.367 11.741 -2.667 1.00 90.12 69 SER A CA 1
ATOM 547 C C . SER A 1 69 ? 3.545 12.219 -1.465 1.00 90.12 69 SER A C 1
ATOM 549 O O . SER A 1 69 ? 2.427 11.751 -1.242 1.00 90.12 69 SER A O 1
ATOM 551 N N . ASP A 1 70 ? 4.065 13.178 -0.700 1.00 89.50 70 ASP A N 1
ATOM 552 C CA . ASP A 1 70 ? 3.360 13.746 0.455 1.00 89.50 70 ASP A CA 1
ATOM 553 C C . ASP A 1 70 ? 2.031 14.406 0.055 1.00 89.50 70 ASP A C 1
ATOM 555 O O . ASP A 1 70 ? 1.045 14.309 0.784 1.00 89.50 70 ASP A O 1
ATOM 559 N N . GLU A 1 71 ? 1.962 14.976 -1.149 1.00 89.69 71 GLU A N 1
ATOM 560 C CA . GLU A 1 71 ? 0.724 15.516 -1.723 1.00 89.69 71 GLU A CA 1
ATOM 561 C C . GLU A 1 71 ? -0.320 14.415 -1.952 1.00 89.69 71 GLU A C 1
ATOM 563 O O . GLU A 1 71 ? -1.483 14.557 -1.583 1.00 89.69 71 GLU A O 1
ATOM 568 N N . GLN A 1 72 ? 0.103 13.273 -2.498 1.00 89.19 72 GLN A N 1
ATOM 569 C CA . GLN A 1 72 ? -0.772 12.126 -2.755 1.00 89.19 72 GLN A CA 1
ATOM 570 C C . GLN A 1 72 ? -1.218 11.467 -1.447 1.00 89.19 72 GLN A C 1
ATOM 572 O O . GLN A 1 72 ? -2.377 11.078 -1.310 1.00 89.19 72 GLN A O 1
ATOM 577 N N . LYS A 1 73 ? -0.327 11.395 -0.451 1.00 91.00 73 LYS A N 1
ATOM 578 C CA . LYS A 1 73 ? -0.679 10.953 0.905 1.00 91.00 73 LYS A CA 1
ATOM 579 C C . LYS A 1 73 ? -1.733 11.869 1.520 1.00 91.00 73 LYS A C 1
ATOM 581 O O . LYS A 1 73 ? -2.687 11.362 2.101 1.00 91.00 73 LYS A O 1
ATOM 586 N N . ALA A 1 74 ? -1.600 13.187 1.356 1.00 90.31 74 ALA A N 1
ATOM 587 C CA . ALA A 1 74 ? -2.600 14.133 1.838 1.00 90.31 74 ALA A CA 1
ATOM 588 C C . ALA A 1 74 ? -3.962 13.887 1.172 1.00 90.31 74 ALA A C 1
ATOM 590 O O . ALA A 1 74 ? -4.964 13.800 1.875 1.00 90.31 74 ALA A O 1
ATOM 591 N N . VAL A 1 75 ? -4.009 13.688 -0.150 1.00 90.38 75 VAL A N 1
ATOM 592 C CA . VAL A 1 75 ? -5.261 13.366 -0.866 1.00 90.38 75 VAL A CA 1
ATOM 593 C C . VAL A 1 75 ? -5.945 12.124 -0.281 1.00 90.38 75 VAL A C 1
ATOM 595 O O . VAL A 1 75 ? -7.146 12.160 -0.030 1.00 90.38 75 VAL A O 1
ATOM 598 N N . VAL A 1 76 ? -5.182 11.065 0.012 1.00 90.62 76 VAL A N 1
ATOM 599 C CA . VAL A 1 76 ? -5.702 9.837 0.645 1.00 90.62 76 VAL A CA 1
ATOM 600 C C . VAL A 1 76 ? -6.246 10.094 2.058 1.00 90.62 76 VAL A C 1
ATOM 602 O O . VAL A 1 76 ? -7.231 9.483 2.464 1.00 90.62 76 VAL A O 1
ATOM 605 N N . GLU A 1 77 ? -5.633 10.992 2.832 1.00 89.62 77 GLU A N 1
ATOM 606 C CA . GLU A 1 77 ? -6.096 11.313 4.190 1.00 89.62 77 GLU A CA 1
ATOM 607 C C . GLU A 1 77 ? -7.389 12.135 4.221 1.00 89.62 77 GLU A C 1
ATOM 609 O O . GLU A 1 77 ? -8.171 12.005 5.167 1.00 89.62 77 GLU A O 1
ATOM 614 N N . TRP A 1 78 ? -7.633 12.942 3.188 1.00 90.31 78 TRP A N 1
ATOM 615 C CA . TRP A 1 78 ? -8.844 13.753 3.045 1.00 90.31 78 TRP A CA 1
ATOM 616 C C . TRP A 1 78 ? -10.002 13.018 2.355 1.00 90.31 78 TRP A C 1
ATOM 618 O O . TRP A 1 78 ? -11.008 13.650 2.023 1.00 90.31 78 TRP A O 1
ATOM 628 N N . ASP A 1 79 ? -9.900 11.699 2.167 1.00 93.25 79 ASP A N 1
ATOM 629 C CA . ASP A 1 79 ? -10.963 10.918 1.543 1.00 93.25 79 ASP A CA 1
ATOM 630 C C . ASP A 1 79 ? -12.301 11.050 2.314 1.00 93.25 79 ASP A C 1
ATOM 632 O O . ASP A 1 79 ? -12.342 10.900 3.546 1.00 93.25 79 ASP A O 1
ATOM 636 N N . PRO A 1 80 ? -13.430 11.323 1.625 1.00 93.50 80 PRO A N 1
ATOM 637 C CA . PRO A 1 80 ? -14.725 11.514 2.271 1.00 93.50 80 PRO A CA 1
ATOM 638 C C . PRO A 1 80 ? -15.207 10.327 3.115 1.00 93.50 80 PRO A C 1
ATOM 640 O O . PRO A 1 80 ? -15.944 10.538 4.085 1.00 93.50 80 PRO A O 1
ATOM 643 N N . GLN A 1 81 ? -14.866 9.088 2.750 1.00 91.69 81 GLN A N 1
ATOM 644 C CA . GLN A 1 81 ? -15.215 7.899 3.530 1.00 91.69 81 GLN A CA 1
ATOM 645 C C . GLN A 1 81 ? -14.403 7.858 4.828 1.00 91.69 81 GLN A C 1
ATOM 647 O O . GLN A 1 81 ? -14.982 7.745 5.918 1.00 91.69 81 GLN A O 1
ATOM 652 N N . LEU A 1 82 ? -13.102 8.137 4.735 1.00 93.62 82 LEU A N 1
ATOM 653 C CA . LEU A 1 82 ? -12.198 8.115 5.877 1.00 93.62 82 LEU A CA 1
ATOM 654 C C . LEU A 1 82 ? -12.561 9.204 6.898 1.00 93.62 82 LEU A C 1
ATOM 656 O O . LEU A 1 82 ? -12.617 8.956 8.108 1.00 93.62 82 LEU A O 1
ATOM 660 N N . VAL A 1 83 ? -12.921 10.401 6.421 1.00 94.19 83 VAL A N 1
ATOM 661 C CA . VAL A 1 83 ? -13.409 11.509 7.261 1.00 94.19 83 VAL A CA 1
ATOM 662 C C . VAL A 1 83 ? -14.698 11.130 8.005 1.00 94.19 83 VAL A C 1
ATOM 664 O O . VAL A 1 83 ? -14.846 11.430 9.200 1.00 94.19 83 VAL A O 1
ATOM 667 N N . LYS A 1 84 ? -15.635 10.426 7.351 1.00 95.00 84 LYS A N 1
ATOM 668 C CA . LYS A 1 84 ? -16.858 9.927 8.008 1.00 95.00 84 LYS A CA 1
ATOM 669 C C . LYS A 1 84 ? -16.523 8.916 9.101 1.00 95.00 84 LYS A C 1
ATOM 671 O O . LYS A 1 84 ? -17.070 9.018 10.206 1.00 95.00 84 LYS A O 1
ATOM 676 N N . LEU A 1 85 ? -15.608 7.981 8.839 1.00 94.62 85 LEU A N 1
ATOM 677 C CA . LEU A 1 85 ? -15.172 7.011 9.843 1.00 94.62 85 LEU A CA 1
ATOM 678 C C . LEU A 1 85 ? -14.483 7.683 11.033 1.00 94.62 85 LEU A C 1
ATOM 680 O O . LEU A 1 85 ? -14.790 7.353 12.182 1.00 94.62 85 LEU A O 1
ATOM 684 N N . PHE A 1 86 ? -13.619 8.673 10.799 1.00 94.25 86 PHE A N 1
ATOM 685 C CA . PHE A 1 86 ? -12.990 9.435 11.879 1.00 94.25 86 PHE A CA 1
ATOM 686 C C . PHE A 1 86 ? -14.006 10.191 12.731 1.00 94.25 86 PHE A C 1
ATOM 688 O O . PHE A 1 86 ? -13.911 10.172 13.962 1.00 94.25 86 PHE A O 1
ATOM 695 N N . THR A 1 87 ? -15.011 10.795 12.099 1.00 95.38 87 THR A N 1
ATOM 696 C CA . THR A 1 87 ? -16.100 11.486 12.799 1.00 95.38 87 THR A CA 1
ATOM 697 C C . THR A 1 87 ? -16.880 10.511 13.682 1.00 95.38 87 THR A C 1
ATOM 699 O O . THR A 1 87 ? -1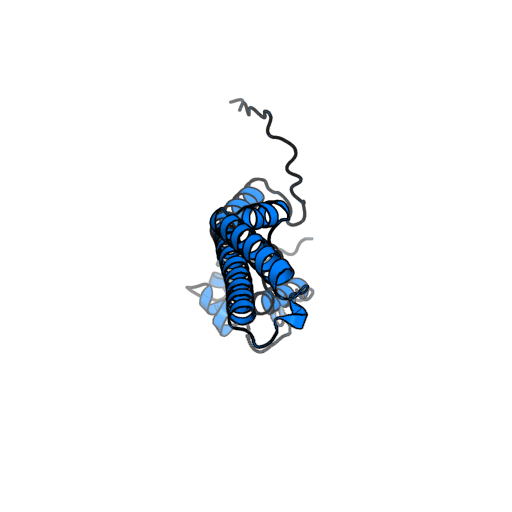7.112 10.773 14.869 1.00 95.38 87 THR A O 1
ATOM 702 N N . ARG A 1 88 ? -17.215 9.329 13.145 1.00 95.06 88 ARG A N 1
ATOM 703 C CA . ARG A 1 88 ? -17.863 8.251 13.902 1.00 95.06 88 ARG A CA 1
ATOM 704 C C . ARG A 1 88 ? -16.990 7.798 15.071 1.00 95.06 88 ARG A C 1
ATOM 706 O O . ARG A 1 88 ? -17.486 7.736 16.195 1.00 95.06 88 ARG A O 1
ATOM 713 N N . ARG A 1 89 ? -15.688 7.590 14.863 1.00 95.50 89 ARG A N 1
ATOM 714 C CA . ARG A 1 89 ? -14.748 7.195 15.925 1.00 95.50 89 ARG A CA 1
ATOM 715 C C . ARG A 1 89 ? -14.694 8.230 17.038 1.00 95.50 89 ARG A C 1
ATOM 717 O O . ARG A 1 89 ? -14.731 7.873 18.213 1.00 95.50 89 ARG A O 1
ATOM 724 N N . GLN A 1 90 ? -14.663 9.512 16.685 1.00 95.38 90 GLN A N 1
ATOM 725 C CA . GLN A 1 90 ? -14.638 10.594 17.661 1.00 95.38 90 GLN A CA 1
ATOM 726 C C . GLN A 1 90 ? -15.943 10.673 18.468 1.00 95.38 90 GLN A C 1
ATOM 728 O O . GLN A 1 90 ? -15.898 10.879 19.682 1.00 95.38 90 GLN A O 1
ATOM 733 N N . SER A 1 91 ? -17.103 10.479 17.830 1.00 95.12 91 SER A N 1
ATOM 734 C CA . SER A 1 91 ? -18.392 10.420 18.535 1.00 95.12 91 SER A CA 1
ATOM 735 C C . SER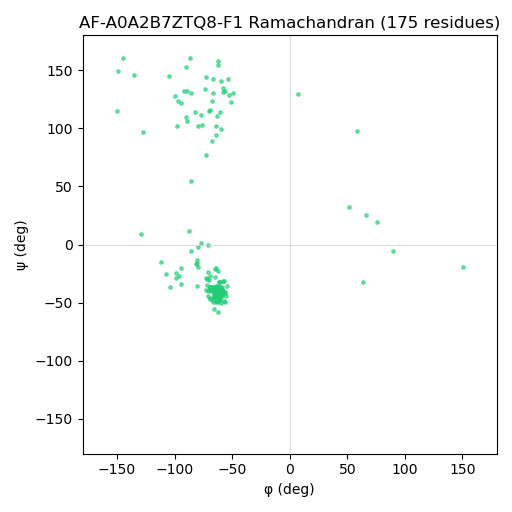 A 1 91 ? -18.464 9.243 19.514 1.00 95.12 91 SER A C 1
ATOM 737 O O . SER A 1 91 ? -18.897 9.415 20.656 1.00 95.12 91 SER A O 1
ATOM 739 N N . LEU A 1 92 ? -17.959 8.076 19.111 1.00 93.88 92 LEU A N 1
ATOM 740 C CA . LEU A 1 92 ? -17.985 6.864 19.920 1.00 93.88 92 LEU A CA 1
ATOM 741 C C . LEU A 1 92 ? -16.991 6.950 21.088 1.00 93.88 92 LEU A C 1
ATOM 743 O O . LEU A 1 92 ? -17.345 6.619 22.217 1.00 93.88 92 LEU A O 1
ATOM 747 N N . ALA A 1 93 ? -15.805 7.528 20.870 1.00 93.88 93 ALA A N 1
ATOM 748 C CA . ALA A 1 93 ? -14.860 7.856 21.939 1.00 93.88 93 ALA A CA 1
ATOM 749 C C . ALA A 1 93 ? -15.472 8.806 22.984 1.00 93.88 93 ALA A C 1
ATOM 751 O O . ALA A 1 93 ? -15.346 8.574 24.186 1.00 93.88 93 ALA A O 1
ATOM 752 N N . LYS A 1 94 ? -16.189 9.853 22.545 1.00 95.19 94 LYS A N 1
ATOM 753 C CA . LYS A 1 94 ? -16.909 10.767 23.452 1.00 95.19 94 LYS A CA 1
ATOM 754 C C . LYS A 1 94 ? -17.983 10.034 24.258 1.00 95.19 94 LYS A C 1
ATOM 756 O O . LYS A 1 94 ? -18.144 10.316 25.442 1.00 95.19 94 LYS A O 1
ATOM 761 N N . LEU A 1 95 ? -18.708 9.100 23.641 1.00 93.88 95 LEU A N 1
ATOM 762 C CA . LEU A 1 95 ? -19.724 8.293 24.319 1.00 93.88 95 LEU A CA 1
ATOM 763 C C . LEU A 1 95 ? -19.094 7.373 25.372 1.00 93.88 95 LEU A C 1
ATOM 765 O O . LEU A 1 95 ? -19.575 7.329 26.503 1.00 93.88 95 LEU A O 1
ATOM 769 N N . ILE A 1 96 ? -18.000 6.693 25.027 1.00 93.31 96 ILE A N 1
ATOM 770 C CA . ILE A 1 96 ? -17.265 5.833 25.958 1.00 93.31 96 ILE A CA 1
ATOM 771 C C . ILE A 1 96 ? -16.737 6.640 27.146 1.00 93.31 96 ILE A C 1
ATOM 773 O O . ILE A 1 96 ? -16.976 6.254 28.288 1.00 93.31 96 ILE A O 1
ATOM 777 N N . ASN A 1 97 ? -16.101 7.787 26.897 1.00 93.19 97 ASN A N 1
ATOM 778 C CA . ASN A 1 97 ? -15.574 8.640 27.964 1.00 93.19 97 ASN A CA 1
ATOM 779 C C . ASN A 1 97 ? -16.679 9.161 28.895 1.00 93.19 97 ASN A C 1
ATOM 781 O O . ASN A 1 97 ? -16.447 9.310 30.084 1.00 93.19 97 ASN A O 1
ATOM 785 N N . ARG A 1 98 ? -17.900 9.391 28.394 1.00 93.19 98 ARG A N 1
ATOM 786 C CA . ARG A 1 98 ? -19.043 9.774 29.244 1.00 93.19 98 ARG A CA 1
ATOM 787 C C . ARG A 1 98 ? -19.548 8.640 30.138 1.00 93.19 98 ARG A C 1
ATOM 789 O O . ARG A 1 98 ? -20.101 8.924 31.192 1.00 93.19 98 ARG A O 1
ATOM 796 N N . LYS A 1 99 ? -19.431 7.381 29.703 1.00 92.25 99 LYS A N 1
ATOM 797 C CA . LYS A 1 99 ? -19.965 6.216 30.433 1.00 92.25 99 LYS A CA 1
ATOM 798 C C . LYS A 1 99 ? -18.946 5.541 31.351 1.00 92.25 99 LYS A C 1
ATOM 800 O O . LYS A 1 99 ? -19.337 5.011 32.382 1.00 92.25 99 LYS A O 1
ATOM 805 N N . TYR A 1 100 ? -17.676 5.521 30.957 1.00 90.06 100 TYR A N 1
ATOM 806 C CA . TYR A 1 100 ? -16.622 4.740 31.613 1.00 90.06 100 TYR A CA 1
ATOM 807 C C . TYR A 1 100 ? -15.380 5.576 31.949 1.00 90.06 100 TYR A C 1
ATOM 809 O O . TYR A 1 100 ? -14.353 5.005 32.303 1.00 90.06 100 TYR A O 1
ATOM 817 N N . ASP A 1 101 ? -15.432 6.903 31.796 1.00 87.75 101 ASP A N 1
ATOM 818 C CA . ASP A 1 101 ? -14.329 7.881 31.892 1.00 87.75 101 ASP A CA 1
ATOM 819 C C . ASP A 1 101 ? -13.209 7.733 30.850 1.00 87.75 101 ASP A C 1
ATOM 821 O O . ASP A 1 101 ? -12.593 8.719 30.454 1.00 87.75 101 ASP A O 1
ATOM 825 N N . SER A 1 102 ? -12.910 6.507 30.414 1.00 90.50 102 SER A N 1
ATOM 826 C CA . SER A 1 102 ? -11.800 6.192 29.518 1.00 90.50 102 SER A CA 1
ATOM 827 C C . SER A 1 102 ? -12.111 4.993 28.627 1.00 90.50 102 SER A C 1
ATOM 829 O O . SER A 1 102 ? -12.768 4.037 29.044 1.00 90.50 102 SER A O 1
ATOM 831 N N . ILE A 1 103 ? -11.538 4.999 27.421 1.00 87.94 103 ILE A N 1
ATOM 832 C CA . ILE A 1 103 ? -11.568 3.868 26.484 1.00 87.94 103 ILE A CA 1
ATOM 833 C C . ILE A 1 103 ? -10.990 2.603 27.130 1.00 87.94 103 ILE A C 1
ATOM 835 O O . ILE A 1 103 ? -11.573 1.530 27.005 1.00 87.94 103 ILE A O 1
ATOM 839 N N . LEU A 1 104 ? -9.905 2.730 27.900 1.00 89.19 104 LEU A N 1
ATOM 840 C CA . LEU A 1 104 ? -9.271 1.588 28.568 1.00 89.19 104 LEU A CA 1
ATOM 841 C C . LEU A 1 104 ? -10.183 0.949 29.622 1.00 89.19 104 LEU A C 1
ATOM 843 O O . LEU A 1 104 ? -10.228 -0.273 29.739 1.00 89.19 104 LEU A O 1
ATOM 847 N N . LYS A 1 105 ? -10.939 1.767 30.364 1.00 89.25 105 LYS A N 1
ATOM 848 C CA . LYS A 1 105 ? -11.894 1.292 31.377 1.00 89.25 105 LYS A CA 1
ATOM 849 C C . LYS A 1 105 ? -13.125 0.628 30.756 1.00 89.25 105 LYS A C 1
ATOM 851 O O . LYS A 1 105 ? -13.755 -0.201 31.399 1.00 89.25 105 LYS A O 1
ATOM 856 N N . ALA A 1 106 ? -13.451 0.958 29.507 1.00 88.62 106 ALA A N 1
ATOM 857 C CA . ALA A 1 106 ? -14.545 0.334 28.769 1.00 88.62 106 ALA A CA 1
ATOM 858 C C . ALA A 1 106 ? -14.179 -1.035 28.173 1.00 88.62 106 ALA A C 1
ATOM 860 O O . ALA A 1 106 ? -15.028 -1.673 27.545 1.00 88.62 106 ALA A O 1
ATOM 861 N N . LYS A 1 107 ? -12.936 -1.505 28.333 1.00 91.06 107 LYS A N 1
ATOM 862 C CA . LYS A 1 107 ? -12.484 -2.793 27.798 1.00 91.06 107 LYS A CA 1
ATOM 863 C C . LYS A 1 107 ? -13.362 -3.943 28.300 1.00 91.06 107 LYS A C 1
ATOM 865 O O . LYS A 1 107 ? -13.648 -4.053 29.486 1.00 91.06 107 LYS A O 1
ATOM 870 N N . GLY A 1 108 ? -13.795 -4.798 27.373 1.00 89.56 108 GLY A N 1
ATOM 871 C CA . GLY A 1 108 ? -14.724 -5.904 27.646 1.00 89.56 108 GLY A CA 1
ATOM 872 C C . GLY A 1 108 ? -16.207 -5.542 27.509 1.00 89.56 108 GLY A C 1
ATOM 873 O O . GLY A 1 108 ? -17.052 -6.430 27.562 1.00 89.56 108 GLY A O 1
ATOM 874 N N . THR A 1 109 ? -16.543 -4.270 27.281 1.00 93.44 109 THR A N 1
ATOM 875 C CA . THR A 1 109 ? -17.920 -3.849 26.980 1.00 93.44 109 THR A CA 1
ATOM 876 C C . THR A 1 109 ? -18.227 -3.941 25.485 1.00 93.44 109 THR A C 1
ATOM 878 O O . THR A 1 109 ? -17.327 -3.911 24.643 1.00 93.44 109 THR A O 1
ATOM 881 N N . VAL A 1 110 ? -19.520 -3.977 25.144 1.00 93.31 110 VAL A N 1
ATOM 882 C CA . VAL A 1 110 ? -19.994 -3.923 23.748 1.00 93.31 110 VAL A CA 1
ATOM 883 C C . VAL A 1 110 ? -19.501 -2.652 23.045 1.00 93.31 110 VAL A C 1
ATOM 885 O O . VAL A 1 110 ? -19.033 -2.718 21.915 1.00 93.31 110 VAL A O 1
ATOM 888 N N . LEU A 1 111 ? -19.495 -1.513 23.745 1.00 91.69 111 LEU A N 1
ATOM 889 C CA . LEU A 1 111 ? -19.048 -0.232 23.188 1.00 91.69 111 LEU A CA 1
ATOM 890 C C . LEU A 1 111 ? -17.556 -0.222 22.839 1.00 91.69 111 LEU A C 1
ATOM 892 O O . LEU A 1 111 ? -17.168 0.343 21.822 1.00 91.69 111 LEU A O 1
ATOM 896 N N . HIS A 1 112 ? -16.711 -0.863 23.650 1.00 93.56 112 HIS A N 1
ATOM 897 C CA . HIS A 1 112 ? -15.298 -1.011 23.302 1.00 93.56 112 HIS A CA 1
ATOM 898 C C . HIS A 1 112 ? -15.108 -1.929 22.093 1.00 93.56 112 HIS A C 1
ATOM 900 O O . HIS A 1 112 ? -14.236 -1.672 21.272 1.00 93.56 112 HIS A O 1
ATOM 906 N N . ARG A 1 113 ? -15.911 -2.991 21.958 1.00 94.31 113 ARG A N 1
ATOM 907 C CA . ARG A 1 113 ? -15.854 -3.857 20.775 1.00 94.31 113 ARG A CA 1
ATOM 908 C C . ARG A 1 113 ? -16.200 -3.082 19.501 1.00 94.31 113 ARG A C 1
ATOM 910 O O . ARG A 1 113 ? -15.430 -3.137 18.551 1.00 94.31 113 ARG A O 1
ATOM 917 N N . GLU A 1 114 ? -17.285 -2.309 19.517 1.00 93.69 114 GLU A N 1
ATOM 918 C CA . GLU A 1 114 ? -17.660 -1.434 18.395 1.00 93.69 114 GLU A CA 1
ATOM 919 C C . GLU A 1 114 ? -16.567 -0.402 18.073 1.00 93.69 114 GLU A C 1
ATOM 921 O O . GLU A 1 114 ? -16.323 -0.097 16.907 1.00 93.69 114 GLU A O 1
ATOM 926 N N . TYR A 1 115 ? -15.885 0.126 19.097 1.00 94.69 115 TYR A N 1
ATOM 927 C CA . TYR A 1 115 ? -14.739 1.017 18.910 1.00 94.69 115 TYR A CA 1
ATOM 928 C C . TYR A 1 115 ? -13.583 0.320 18.189 1.00 94.69 115 TYR A C 1
ATOM 930 O O . TYR A 1 115 ? -13.067 0.863 17.216 1.00 94.69 115 TYR A O 1
ATOM 938 N N . SER A 1 116 ? -13.196 -0.877 18.638 1.00 94.50 116 SER A N 1
ATOM 939 C CA . SER A 1 116 ? -12.116 -1.654 18.020 1.00 94.50 116 SER A CA 1
ATOM 940 C C . SER A 1 116 ? -12.443 -2.049 16.579 1.00 94.50 116 SER A C 1
ATOM 942 O O . SER A 1 116 ? -11.619 -1.836 15.699 1.00 94.50 116 SER A O 1
ATOM 944 N N . GLU A 1 117 ? -13.663 -2.526 16.314 1.00 95.31 117 GLU A N 1
ATOM 945 C CA . GLU A 1 117 ? -14.117 -2.846 14.952 1.00 95.31 117 GLU A CA 1
ATOM 946 C C . GLU A 1 117 ? -14.051 -1.610 14.039 1.00 95.31 117 GLU A C 1
ATOM 948 O O . GLU A 1 117 ? -13.660 -1.695 12.876 1.00 95.31 117 GLU A O 1
ATOM 953 N N . LEU A 1 118 ? -14.382 -0.429 14.566 1.00 95.44 118 LEU A N 1
ATOM 954 C CA . LEU A 1 118 ? -14.273 0.820 13.821 1.00 95.44 118 LEU A CA 1
ATOM 955 C C . LEU A 1 118 ? -12.816 1.232 13.550 1.00 95.44 118 LEU A C 1
ATOM 957 O O . LEU A 1 118 ? -12.536 1.757 12.474 1.00 95.44 118 LEU A O 1
ATOM 961 N N . GLU A 1 119 ? -11.890 1.004 14.483 1.00 95.00 119 GLU A N 1
ATOM 962 C CA . GLU A 1 119 ? -10.456 1.242 14.254 1.00 95.00 119 GLU A CA 1
ATOM 963 C C . GLU A 1 119 ? -9.868 0.299 13.203 1.00 95.00 119 GLU A C 1
ATOM 965 O O . GLU A 1 119 ? -9.077 0.735 12.362 1.00 95.00 119 GLU A O 1
ATOM 970 N N . ASP A 1 120 ? -10.279 -0.968 13.216 1.00 95.94 120 ASP A N 1
ATOM 971 C CA . ASP A 1 120 ? -9.869 -1.949 12.214 1.00 95.94 120 ASP A CA 1
ATOM 972 C C . ASP A 1 120 ? -10.398 -1.570 10.826 1.00 95.94 120 ASP A C 1
ATOM 974 O O . ASP A 1 120 ? -9.640 -1.602 9.854 1.00 95.94 120 ASP A O 1
ATOM 978 N N . ASN A 1 121 ? -11.647 -1.101 10.738 1.00 95.81 121 ASN A N 1
ATOM 979 C CA . ASN A 1 121 ? -12.217 -0.577 9.495 1.00 95.81 121 ASN A CA 1
ATOM 980 C C . ASN A 1 121 ? -11.442 0.641 8.973 1.00 95.81 121 ASN A C 1
ATOM 982 O O . ASN A 1 121 ? -11.084 0.672 7.801 1.00 95.81 121 ASN A O 1
ATOM 986 N N . ILE A 1 122 ? -11.104 1.606 9.838 1.00 95.50 122 ILE A N 1
ATOM 987 C CA . ILE A 1 122 ? -10.282 2.772 9.456 1.00 95.50 122 ILE A CA 1
ATOM 988 C C . ILE A 1 122 ? -8.920 2.326 8.915 1.00 95.50 122 ILE A C 1
ATOM 990 O O . ILE A 1 122 ? -8.429 2.868 7.925 1.00 95.50 122 ILE A O 1
ATOM 994 N N . ARG A 1 123 ? -8.288 1.341 9.562 1.00 95.50 123 ARG A N 1
ATOM 995 C CA . ARG A 1 123 ? -6.990 0.815 9.127 1.00 95.50 123 ARG A CA 1
ATOM 996 C C . ARG A 1 123 ? -7.094 0.119 7.774 1.00 95.50 123 ARG A C 1
ATOM 998 O O . ARG A 1 123 ? -6.236 0.341 6.923 1.00 95.50 123 ARG A O 1
ATOM 1005 N N . ALA A 1 124 ? -8.119 -0.710 7.588 1.00 95.44 124 ALA A N 1
ATOM 1006 C CA . ALA A 1 124 ? -8.365 -1.418 6.340 1.00 95.44 124 ALA A CA 1
ATOM 1007 C C . ALA A 1 124 ? -8.634 -0.441 5.188 1.00 95.44 124 ALA A C 1
ATOM 1009 O O . ALA A 1 124 ? -8.027 -0.574 4.129 1.00 95.44 124 ALA A O 1
ATOM 1010 N N . GLU A 1 125 ? -9.462 0.577 5.418 1.00 95.25 125 GLU A N 1
ATOM 1011 C CA . GLU A 1 125 ? -9.802 1.593 4.421 1.00 95.25 125 GLU A CA 1
ATOM 1012 C C . GLU A 1 125 ? -8.588 2.452 4.046 1.00 95.25 125 GLU A C 1
ATOM 1014 O O . GLU A 1 125 ? -8.278 2.593 2.866 1.00 95.25 125 GLU A O 1
ATOM 1019 N N . LYS A 1 126 ? -7.802 2.921 5.029 1.00 94.06 126 LYS A N 1
ATOM 1020 C CA . LYS A 1 126 ? -6.550 3.650 4.754 1.00 94.06 126 LYS A CA 1
ATOM 1021 C C . LYS A 1 126 ? -5.572 2.798 3.939 1.00 94.06 126 LYS A C 1
ATOM 1023 O O . LYS A 1 126 ? -4.903 3.301 3.039 1.00 94.06 126 LYS A O 1
ATOM 1028 N N . GLN A 1 127 ? -5.483 1.504 4.249 1.00 94.44 127 GLN A N 1
ATOM 1029 C CA . GLN A 1 127 ? -4.617 0.574 3.532 1.00 94.44 127 GLN A CA 1
ATOM 1030 C C . GLN A 1 127 ? -5.101 0.307 2.102 1.00 94.44 127 GLN A C 1
ATOM 1032 O O . GLN A 1 127 ? -4.259 0.132 1.220 1.00 94.44 127 GLN A O 1
ATOM 1037 N N . LEU A 1 128 ? -6.417 0.251 1.884 1.00 94.94 128 LEU A N 1
ATOM 1038 C CA . LEU A 1 128 ? -7.031 0.090 0.568 1.00 94.94 128 LEU A CA 1
ATOM 1039 C C . LEU A 1 128 ? -6.758 1.320 -0.300 1.00 94.94 128 LEU A C 1
ATOM 1041 O O . LEU A 1 128 ? -6.117 1.180 -1.335 1.00 94.94 128 LEU A O 1
ATOM 1045 N N . LEU A 1 129 ? -7.121 2.513 0.178 1.00 94.88 129 LEU A N 1
ATOM 1046 C CA . LEU A 1 129 ? -6.921 3.771 -0.548 1.00 94.88 129 LEU A CA 1
ATOM 1047 C C . LEU A 1 129 ? -5.447 4.012 -0.887 1.00 94.88 129 LEU A C 1
ATOM 1049 O O . LEU A 1 129 ? -5.112 4.434 -1.989 1.00 94.88 129 LEU A O 1
ATOM 1053 N N . HIS A 1 130 ? -4.540 3.695 0.041 1.00 93.75 130 HIS A N 1
ATOM 1054 C CA . HIS A 1 130 ? -3.109 3.787 -0.231 1.00 93.75 130 HIS A CA 1
ATOM 1055 C C . HIS A 1 130 ? -2.669 2.812 -1.330 1.00 93.75 130 HIS A C 1
ATOM 1057 O O . HIS A 1 130 ? -1.802 3.154 -2.133 1.00 93.75 130 HIS A O 1
ATOM 1063 N N . ARG A 1 131 ? -3.193 1.579 -1.347 1.00 94.12 131 ARG A N 1
ATOM 1064 C CA . ARG A 1 131 ? -2.856 0.598 -2.391 1.00 94.12 131 ARG A CA 1
ATOM 1065 C C . ARG A 1 131 ? -3.377 1.054 -3.742 1.00 94.12 131 ARG A C 1
ATOM 1067 O O . ARG A 1 131 ? -2.586 1.122 -4.666 1.00 94.12 131 ARG A O 1
ATOM 1074 N N . GLU A 1 132 ? -4.643 1.450 -3.813 1.00 94.50 132 GLU A N 1
ATOM 1075 C CA . GLU A 1 132 ? -5.264 1.949 -5.042 1.00 94.50 132 GLU A CA 1
ATOM 1076 C C . GLU A 1 132 ? -4.504 3.154 -5.603 1.00 94.50 132 GLU A C 1
ATOM 1078 O O . GLU A 1 132 ? -4.111 3.146 -6.765 1.00 94.50 132 GLU A O 1
ATOM 1083 N N . ALA A 1 133 ? -4.194 4.150 -4.767 1.00 94.06 133 ALA A N 1
ATOM 1084 C CA . ALA A 1 133 ? -3.412 5.306 -5.196 1.00 94.06 133 ALA A CA 1
ATOM 1085 C C . ALA A 1 133 ? -2.015 4.907 -5.701 1.00 94.06 133 ALA A C 1
ATOM 1087 O O . ALA A 1 133 ? -1.549 5.418 -6.719 1.00 94.06 133 ALA A O 1
ATOM 1088 N N . PHE A 1 134 ? -1.342 3.990 -4.999 1.00 94.69 134 PHE A N 1
ATOM 1089 C CA . PHE A 1 134 ? -0.006 3.537 -5.376 1.00 94.69 134 PHE A CA 1
ATOM 1090 C C . PHE A 1 134 ? -0.009 2.732 -6.678 1.00 94.69 134 PHE A C 1
ATOM 1092 O O . PHE A 1 134 ? 0.884 2.915 -7.506 1.00 94.69 134 PHE A O 1
ATOM 1099 N N . ASP A 1 135 ? -1.009 1.875 -6.867 1.00 93.50 135 ASP A N 1
ATOM 1100 C CA . ASP A 1 135 ? -1.174 1.076 -8.075 1.00 93.50 135 ASP A CA 1
ATOM 1101 C C . ASP A 1 135 ? -1.458 1.982 -9.280 1.00 93.50 135 ASP A C 1
ATOM 1103 O O . ASP A 1 135 ? -0.777 1.839 -10.293 1.00 93.50 135 ASP A O 1
ATOM 1107 N N . CYS A 1 136 ? -2.315 3.002 -9.140 1.00 92.88 136 CYS A N 1
ATOM 1108 C CA . CYS A 1 136 ? -2.545 4.000 -10.191 1.00 92.88 136 CYS A CA 1
ATOM 1109 C C . CYS A 1 136 ? -1.249 4.702 -10.624 1.00 92.88 136 CYS A C 1
ATOM 1111 O O . CYS A 1 136 ? -0.928 4.741 -11.807 1.00 92.88 136 CYS A O 1
ATOM 1113 N N . ILE A 1 137 ? -0.450 5.207 -9.678 1.00 92.44 137 ILE A N 1
ATOM 1114 C CA . ILE A 1 137 ? 0.823 5.887 -9.994 1.00 92.44 137 ILE A CA 1
ATOM 1115 C C . ILE A 1 137 ? 1.813 4.932 -10.653 1.00 92.44 137 ILE A C 1
ATOM 1117 O O . ILE A 1 137 ? 2.572 5.309 -11.547 1.00 92.44 137 ILE A O 1
ATOM 1121 N N . ARG A 1 138 ? 1.842 3.685 -10.183 1.00 91.69 138 ARG A N 1
ATOM 1122 C CA . ARG A 1 138 ? 2.706 2.657 -10.743 1.00 91.69 138 ARG A CA 1
ATOM 1123 C C . ARG A 1 138 ? 2.306 2.347 -12.184 1.00 91.69 138 ARG A C 1
ATOM 1125 O O . ARG A 1 138 ? 3.188 2.242 -13.031 1.00 91.69 138 ARG A O 1
ATOM 1132 N N . GLU A 1 139 ? 1.017 2.202 -12.458 1.00 92.50 139 GLU A N 1
ATOM 1133 C CA . GLU A 1 139 ? 0.489 1.978 -13.804 1.00 92.50 139 GLU A CA 1
ATOM 1134 C C . GLU A 1 139 ? 0.778 3.170 -14.720 1.00 92.50 139 GLU A C 1
ATOM 1136 O O . GLU A 1 139 ? 1.348 2.982 -15.794 1.00 92.50 139 GLU A O 1
ATOM 1141 N N . GLU A 1 140 ? 0.497 4.394 -14.269 1.00 92.56 140 GLU A N 1
ATOM 1142 C CA . GLU A 1 140 ? 0.810 5.627 -15.000 1.00 92.56 140 GLU A CA 1
ATOM 1143 C C . GLU A 1 140 ? 2.301 5.727 -15.343 1.00 92.56 140 GLU A C 1
ATOM 1145 O O . GLU A 1 140 ? 2.657 6.082 -16.470 1.00 92.56 140 GLU A O 1
ATOM 1150 N N . PHE A 1 141 ? 3.185 5.357 -14.412 1.00 92.00 141 PHE A N 1
ATOM 1151 C CA . PHE A 1 141 ? 4.623 5.317 -14.665 1.00 92.00 141 PHE A CA 1
ATOM 1152 C C . PHE A 1 141 ? 4.970 4.362 -15.811 1.00 92.00 141 PHE A C 1
ATOM 1154 O O . PHE A 1 141 ? 5.661 4.765 -16.741 1.00 92.00 141 PHE A O 1
ATOM 1161 N N . PHE A 1 142 ? 4.481 3.118 -15.791 1.00 90.75 142 PHE A N 1
ATOM 1162 C CA . PHE A 1 142 ? 4.809 2.149 -16.845 1.00 90.75 142 PHE A CA 1
ATOM 1163 C C . PHE A 1 142 ? 4.174 2.485 -18.197 1.00 90.75 142 PHE A C 1
ATOM 1165 O O . PHE A 1 142 ? 4.741 2.135 -19.225 1.00 90.75 142 PHE A O 1
ATOM 1172 N N . VAL A 1 143 ? 3.041 3.188 -18.216 1.00 92.81 143 VAL A N 1
ATOM 1173 C CA . VAL A 1 143 ? 2.436 3.681 -19.462 1.00 92.81 143 VAL A CA 1
ATOM 1174 C C . VAL A 1 143 ? 3.248 4.833 -20.064 1.00 92.81 143 VAL A C 1
ATOM 1176 O O . VAL A 1 143 ? 3.338 4.954 -21.284 1.00 92.81 143 VAL A O 1
ATOM 1179 N N . THR A 1 144 ? 3.840 5.689 -19.228 1.00 92.75 144 THR A N 1
ATOM 1180 C CA . THR A 1 144 ? 4.486 6.931 -19.684 1.00 92.75 144 THR A CA 1
ATOM 1181 C C . THR A 1 144 ? 6.002 6.841 -19.832 1.00 92.75 144 THR A C 1
ATOM 1183 O O . THR A 1 144 ? 6.565 7.591 -20.628 1.00 92.75 144 THR A O 1
ATOM 1186 N N . ILE A 1 145 ? 6.676 5.933 -19.119 1.00 90.00 145 ILE A N 1
ATOM 1187 C CA . ILE A 1 145 ? 8.144 5.874 -19.070 1.00 90.00 145 ILE A CA 1
ATOM 1188 C C . ILE A 1 145 ? 8.776 5.665 -20.446 1.00 90.00 145 ILE A C 1
ATOM 1190 O O . ILE A 1 145 ? 9.730 6.364 -20.778 1.00 90.00 145 ILE A O 1
ATOM 1194 N N . ASP A 1 146 ? 8.212 4.776 -21.266 1.00 86.81 146 ASP A N 1
ATOM 1195 C CA . ASP A 1 146 ? 8.741 4.485 -22.601 1.00 86.81 146 ASP A CA 1
ATOM 1196 C C . ASP A 1 146 ? 8.653 5.719 -23.508 1.00 86.81 146 ASP A C 1
ATOM 1198 O O . ASP A 1 146 ? 9.602 6.045 -24.219 1.00 86.81 146 ASP A O 1
ATOM 1202 N N . ILE A 1 147 ? 7.537 6.453 -23.435 1.00 92.00 147 ILE A N 1
ATOM 1203 C CA . ILE A 1 147 ? 7.322 7.693 -24.193 1.00 92.00 147 ILE A CA 1
ATOM 1204 C C . ILE A 1 147 ? 8.337 8.752 -23.754 1.00 92.00 147 ILE A C 1
ATOM 1206 O O . ILE A 1 147 ? 9.033 9.328 -24.589 1.00 92.00 147 ILE A O 1
ATOM 1210 N N . ILE A 1 148 ? 8.473 8.958 -22.442 1.00 89.19 148 ILE A N 1
ATOM 1211 C CA . ILE A 1 148 ? 9.413 9.922 -21.856 1.00 89.19 148 ILE A CA 1
ATOM 1212 C C . ILE A 1 148 ? 10.859 9.581 -22.247 1.00 89.19 148 ILE A C 1
ATOM 1214 O O . ILE A 1 148 ? 11.664 10.475 -22.515 1.00 89.19 148 ILE A O 1
ATOM 1218 N N . GLU A 1 149 ? 11.215 8.298 -22.274 1.00 87.38 149 GLU A N 1
ATOM 1219 C CA . GLU A 1 149 ? 12.563 7.860 -22.629 1.00 87.38 149 GLU A CA 1
ATOM 1220 C C . GLU A 1 149 ? 12.855 8.053 -24.123 1.00 87.38 149 GLU A C 1
ATOM 1222 O O . GLU A 1 149 ? 13.933 8.537 -24.477 1.00 87.38 149 GLU A O 1
ATOM 1227 N N . ILE A 1 15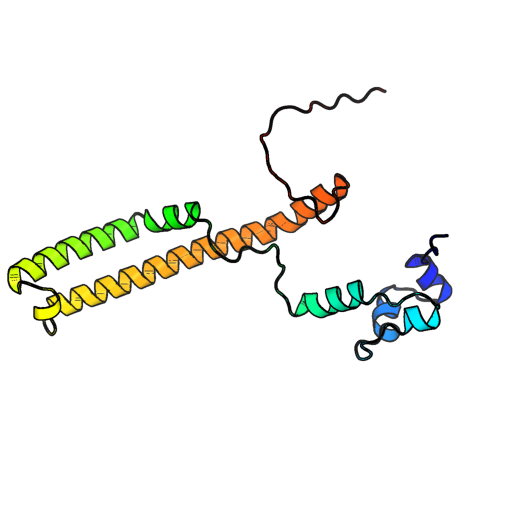0 ? 11.885 7.777 -25.002 1.00 88.38 150 ILE A N 1
ATOM 1228 C CA . ILE A 1 150 ? 11.994 8.075 -26.439 1.00 88.38 150 ILE A CA 1
ATOM 1229 C C . ILE A 1 150 ? 12.188 9.580 -26.663 1.00 88.38 150 ILE A C 1
ATOM 1231 O O . ILE A 1 150 ? 13.079 9.983 -27.415 1.00 88.38 150 ILE A O 1
ATOM 1235 N N . GLU A 1 151 ? 11.405 10.426 -25.991 1.00 90.81 151 GLU A N 1
ATOM 1236 C CA . GLU A 1 151 ? 11.526 11.885 -26.097 1.00 90.81 151 GLU A CA 1
ATOM 1237 C C . GLU A 1 151 ? 12.916 12.380 -25.672 1.00 90.81 151 GLU A C 1
ATOM 1239 O O . GLU A 1 151 ? 13.534 13.183 -26.377 1.00 90.81 151 GLU A O 1
ATOM 1244 N N . LYS A 1 152 ? 13.466 11.856 -24.570 1.00 86.69 152 LYS A N 1
ATOM 1245 C CA . LYS A 1 152 ? 14.833 12.188 -24.130 1.00 86.69 152 LYS A CA 1
ATOM 1246 C C . LYS A 1 152 ? 15.887 11.813 -25.169 1.00 86.69 152 LYS A C 1
ATOM 1248 O O . LYS A 1 152 ? 16.804 12.600 -25.416 1.00 86.69 152 LYS A O 1
ATOM 1253 N N . GLN A 1 153 ? 15.758 10.637 -25.785 1.00 84.50 153 GLN A N 1
ATOM 1254 C CA . GLN A 1 153 ? 16.687 10.174 -26.817 1.00 84.50 153 GLN A CA 1
ATOM 1255 C C . GLN A 1 153 ? 16.638 11.059 -28.067 1.00 84.50 153 GLN A C 1
ATOM 1257 O O . GLN A 1 153 ? 17.690 11.424 -28.598 1.00 84.50 153 GLN A O 1
ATOM 1262 N N . LEU A 1 154 ? 15.438 11.458 -28.508 1.00 88.94 154 LEU A N 1
ATOM 1263 C CA . LEU A 1 154 ? 15.259 12.376 -29.640 1.00 88.94 154 LEU A CA 1
ATOM 1264 C C . LEU A 1 154 ? 15.905 13.742 -29.379 1.00 88.94 154 LEU A C 1
ATOM 1266 O O . LEU A 1 154 ? 16.515 14.321 -30.277 1.00 88.94 154 LEU A O 1
ATOM 1270 N N . LEU A 1 155 ? 15.839 14.222 -28.136 1.00 90.38 155 LEU A N 1
ATOM 1271 C CA . LEU A 1 155 ? 16.474 15.467 -27.703 1.00 90.38 155 LEU A CA 1
ATOM 1272 C C . LEU A 1 155 ? 17.996 15.343 -27.482 1.00 90.38 155 LEU A C 1
ATOM 1274 O O . LEU A 1 155 ? 18.633 16.329 -27.111 1.00 90.38 155 LEU A O 1
ATOM 1278 N N . ARG A 1 156 ? 18.596 14.162 -27.718 1.00 78.44 156 ARG A N 1
ATOM 1279 C CA . ARG A 1 156 ? 20.006 13.836 -27.413 1.00 78.44 156 ARG A CA 1
ATOM 1280 C C . ARG A 1 156 ? 20.404 14.167 -25.968 1.00 78.44 156 ARG A C 1
ATOM 1282 O O . ARG A 1 156 ? 21.555 14.517 -25.706 1.00 78.44 156 ARG A O 1
ATOM 1289 N N . LEU A 1 157 ? 19.467 14.052 -25.030 1.00 68.69 157 LEU A N 1
ATOM 1290 C CA . LEU A 1 157 ? 19.769 14.223 -23.613 1.00 68.69 157 LEU A CA 1
ATOM 1291 C C . LEU A 1 157 ? 20.533 12.993 -23.115 1.00 68.69 157 LEU A C 1
ATOM 1293 O O . LEU A 1 157 ? 20.187 11.854 -23.436 1.00 68.69 157 LEU A O 1
ATOM 1297 N N . SER A 1 158 ? 21.613 13.221 -22.367 1.00 56.94 158 SER A N 1
ATOM 1298 C CA . SER A 1 158 ? 22.449 12.140 -21.847 1.00 56.94 158 SER A CA 1
ATOM 1299 C C . SER A 1 158 ? 21.717 11.402 -20.716 1.00 56.94 158 SER A C 1
ATOM 1301 O O . SER A 1 158 ? 21.054 12.057 -19.901 1.00 56.94 158 SER A O 1
ATOM 1303 N N . PRO A 1 159 ? 21.863 10.067 -20.578 1.00 49.41 159 PRO A N 1
ATOM 1304 C CA . PRO A 1 159 ? 21.376 9.343 -19.408 1.00 49.41 159 PRO A CA 1
ATOM 1305 C C . PRO A 1 159 ? 22.139 9.832 -18.163 1.00 49.41 159 PRO A C 1
ATOM 1307 O O . PRO A 1 159 ? 23.252 9.396 -17.878 1.00 49.41 159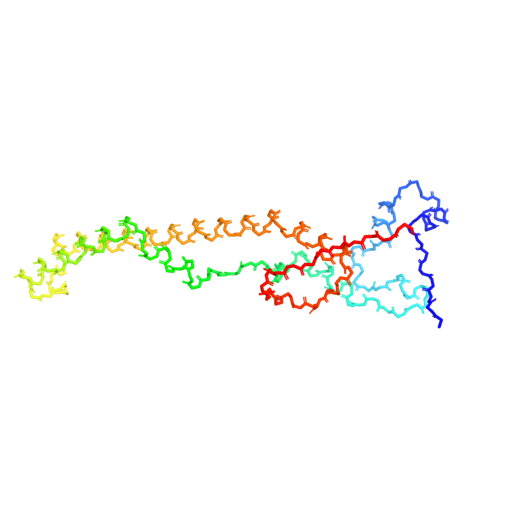 PRO A O 1
ATOM 1310 N N . GLY A 1 160 ? 21.570 10.801 -17.444 1.00 50.94 160 GLY A N 1
ATOM 1311 C CA . GLY A 1 160 ? 22.216 11.457 -16.302 1.00 50.94 160 GLY A CA 1
ATOM 1312 C C . GLY A 1 160 ? 21.782 12.904 -16.079 1.00 50.94 160 GLY A C 1
ATOM 1313 O O . GLY A 1 160 ? 21.906 13.404 -14.957 1.00 50.94 160 GLY A O 1
ATOM 1314 N N . ASP A 1 161 ? 21.212 13.552 -17.095 1.00 46.91 161 ASP A N 1
ATOM 1315 C CA . ASP A 1 161 ? 20.680 14.903 -16.954 1.00 46.91 161 ASP A CA 1
ATOM 1316 C C . ASP A 1 161 ? 19.343 14.843 -16.208 1.00 46.91 161 ASP A C 1
ATOM 1318 O O . ASP A 1 161 ? 18.306 14.429 -16.731 1.00 46.91 161 ASP A O 1
ATOM 1322 N N . LYS A 1 162 ? 19.374 15.202 -14.921 1.00 38.16 162 LYS A N 1
ATOM 1323 C CA . LYS A 1 162 ? 18.165 15.349 -14.110 1.00 38.16 162 LYS A CA 1
ATOM 1324 C C . LYS A 1 162 ? 17.296 16.426 -14.752 1.00 38.16 162 LYS A C 1
ATOM 1326 O O . LYS A 1 162 ? 17.671 17.596 -14.733 1.00 38.16 162 LYS A O 1
ATOM 1331 N N . PHE A 1 163 ? 16.127 16.042 -15.258 1.00 41.56 163 PHE A N 1
ATOM 1332 C CA . PHE A 1 163 ? 15.077 16.993 -15.605 1.00 41.56 163 PHE A CA 1
ATOM 1333 C C . PHE A 1 163 ? 14.693 17.757 -14.332 1.00 41.56 163 PHE A C 1
ATOM 1335 O O . PHE A 1 163 ? 13.961 17.256 -13.481 1.00 41.56 163 PHE A O 1
ATOM 1342 N N . LYS A 1 164 ? 15.221 18.971 -1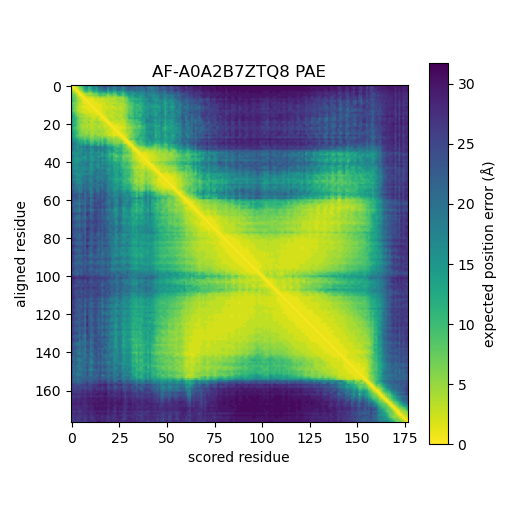4.178 1.00 41.28 164 LYS A N 1
ATOM 1343 C CA . LYS A 1 164 ? 14.522 20.007 -13.432 1.00 41.28 164 LYS A CA 1
ATOM 1344 C C . LYS A 1 164 ? 13.495 20.558 -14.404 1.00 41.28 164 LYS A C 1
ATOM 1346 O O . LYS A 1 164 ? 13.848 21.282 -15.328 1.00 41.28 164 LYS A O 1
ATOM 1351 N N . THR A 1 165 ? 12.245 20.149 -14.253 1.00 36.94 165 THR A N 1
ATOM 1352 C CA . THR A 1 165 ? 11.134 20.864 -14.874 1.00 36.94 165 THR A CA 1
ATOM 1353 C C . THR A 1 165 ? 11.035 22.223 -14.194 1.00 36.94 165 THR A C 1
ATOM 1355 O O . THR A 1 165 ? 10.370 22.357 -13.172 1.00 36.94 165 THR A O 1
ATOM 1358 N N . GLU A 1 166 ? 11.754 23.206 -14.727 1.00 35.88 166 GLU A N 1
ATOM 1359 C CA . GLU A 1 166 ? 11.439 24.614 -14.519 1.00 35.88 166 GLU A CA 1
ATOM 1360 C C . GLU A 1 166 ? 10.628 25.090 -15.730 1.00 35.88 166 GLU A C 1
ATOM 1362 O O . GLU A 1 166 ? 11.005 24.879 -16.881 1.00 35.88 166 GLU A O 1
ATOM 1367 N N . ASP A 1 167 ? 9.448 25.597 -15.388 1.00 38.06 167 ASP A N 1
ATOM 1368 C CA . ASP A 1 167 ? 8.372 26.226 -16.148 1.00 38.06 167 ASP A CA 1
ATOM 1369 C C . ASP A 1 167 ? 8.392 26.272 -17.685 1.00 38.06 167 ASP A C 1
ATOM 1371 O O . ASP A 1 167 ? 9.276 26.793 -18.365 1.00 38.06 167 ASP A O 1
ATOM 1375 N N . LYS A 1 168 ? 7.248 25.833 -18.224 1.00 45.06 168 LYS A N 1
ATOM 1376 C CA . LYS A 1 168 ? 6.805 26.032 -19.602 1.00 45.06 168 LYS A CA 1
ATOM 1377 C C . LYS A 1 168 ? 6.589 27.525 -19.878 1.00 45.06 168 LYS A C 1
ATOM 1379 O O . LYS A 1 168 ? 5.520 28.054 -19.586 1.00 45.06 168 LYS A O 1
ATOM 1384 N N . SER A 1 169 ? 7.524 28.175 -20.563 1.00 38.84 169 SER A N 1
ATOM 1385 C CA . SER A 1 169 ? 7.174 29.316 -21.415 1.00 38.84 169 SER A CA 1
ATOM 1386 C C . SER A 1 169 ? 8.119 29.450 -22.608 1.00 38.84 169 SER A C 1
ATOM 1388 O O . SER A 1 169 ? 9.294 29.757 -22.445 1.00 38.84 169 SER A O 1
ATOM 1390 N N . ASN A 1 170 ? 7.534 29.267 -23.794 1.00 43.56 170 ASN A N 1
ATOM 1391 C CA . ASN A 1 170 ? 7.959 29.751 -25.109 1.00 43.56 170 ASN A CA 1
ATOM 1392 C C . ASN A 1 170 ? 9.345 29.348 -25.624 1.00 43.56 170 ASN A C 1
ATOM 1394 O O . ASN A 1 170 ? 10.317 30.068 -25.428 1.00 43.56 170 ASN A O 1
ATOM 1398 N N . MET A 1 171 ? 9.388 28.312 -26.468 1.00 35.62 171 MET A N 1
ATOM 1399 C CA . MET A 1 171 ? 10.336 28.281 -27.586 1.00 35.62 171 MET A CA 1
ATOM 1400 C C . MET A 1 171 ? 9.574 28.004 -28.885 1.00 35.62 171 MET A C 1
ATOM 1402 O O . MET A 1 171 ? 9.226 26.870 -29.205 1.00 35.62 171 MET A O 1
ATOM 1406 N N . GLU A 1 172 ? 9.271 29.084 -29.597 1.00 35.00 172 GLU A N 1
ATOM 1407 C CA . GLU A 1 172 ? 8.764 29.083 -30.965 1.00 35.00 172 GLU A CA 1
ATOM 1408 C C . GLU A 1 172 ? 9.950 28.811 -31.905 1.00 35.00 172 GLU A C 1
ATOM 1410 O O . GLU A 1 172 ? 10.875 29.619 -32.007 1.00 35.00 172 GLU A O 1
ATOM 1415 N N . PHE A 1 173 ? 9.969 27.645 -32.552 1.00 36.72 173 PHE A N 1
ATOM 1416 C CA . PHE A 1 173 ? 11.013 27.291 -33.514 1.00 36.72 173 PHE A CA 1
ATOM 1417 C C . PHE A 1 173 ? 10.597 27.737 -34.915 1.00 36.72 173 PHE A C 1
ATOM 1419 O O . PHE A 1 173 ? 9.699 27.156 -35.522 1.00 36.72 173 PHE A O 1
ATOM 1426 N N . THR A 1 174 ? 11.275 28.753 -35.446 1.00 34.81 174 THR A N 1
ATOM 1427 C CA . THR A 1 174 ? 11.193 29.110 -36.865 1.00 34.81 174 THR A CA 1
ATOM 1428 C C . THR A 1 174 ? 12.330 28.434 -37.628 1.00 34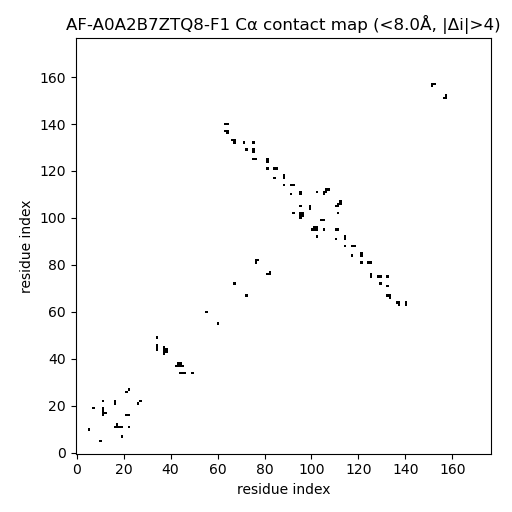.81 174 THR A C 1
ATOM 1430 O O . THR A 1 174 ? 13.507 28.629 -37.327 1.00 34.81 174 THR A O 1
ATOM 1433 N N . PHE A 1 175 ? 11.973 27.624 -38.625 1.00 32.66 175 PHE A N 1
ATOM 1434 C CA . PHE A 1 175 ? 12.914 27.077 -39.600 1.00 32.66 175 PHE A CA 1
ATOM 1435 C C . PHE A 1 175 ? 13.092 28.088 -40.737 1.00 32.66 175 PHE A C 1
ATOM 1437 O O . PHE A 1 175 ? 12.106 28.597 -41.269 1.00 32.66 175 PHE A O 1
ATOM 1444 N N . LYS A 1 176 ? 14.341 28.394 -41.097 1.00 36.69 176 LYS A N 1
ATOM 1445 C CA . LYS A 1 176 ? 14.657 29.102 -42.344 1.00 36.69 176 LYS A CA 1
ATOM 1446 C C . LYS A 1 176 ? 14.929 28.073 -43.439 1.00 36.69 176 LYS A C 1
ATOM 1448 O O . LYS A 1 176 ? 15.659 27.116 -43.182 1.00 36.69 176 LYS A O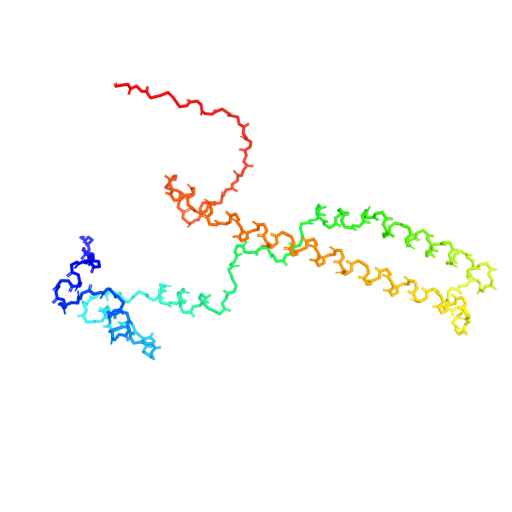 1
ATOM 1453 N N . GLU A 1 177 ? 14.298 28.302 -44.591 1.00 39.09 177 GLU A N 1
ATOM 1454 C CA . GLU A 1 177 ? 14.462 27.565 -45.856 1.00 39.09 177 GLU A CA 1
ATOM 1455 C C . GLU A 1 177 ? 15.908 27.545 -46.364 1.00 39.09 177 GLU A C 1
ATOM 1457 O O . GLU A 1 177 ? 16.626 28.558 -46.173 1.00 39.09 177 GLU A O 1
#

Organism: NCBI:txid73230

Radius of gyration: 29.68 Å; Cα contacts (8 Å, |Δi|>4): 74; chains: 1; bounding box: 62×50×78 Å

Sequence (177 aa):
MPLDVATTSERNQVMGHSRADIFEWYYISQKVKRDVQSVYIGCPPRESIINAVGKFSLTRDPCVPKELSDEQKAVVEWDPQLVKLFTRRQSLAKLINRKYDSILKAKGTVLHREYSELEDNIRAEKQLLHREAFDCIREEFFVTIDIIEIEKQLLRLSPGDKFKTEDKSNMEFTFKE